Protein AF-A0A8H7ARX4-F1 (afdb_monomer)

Radius of gyration: 21.35 Å; Cα contacts (8 Å, |Δi|>4): 288; chains: 1; bounding box: 68×36×61 Å

Mean predicted aligned error: 9.55 Å

Sequence (283 aa):
MADQDCSIDGNSDFYGLGLRIGLYLTIIASWLSKLFLQEVFSSMQISTLALLLANLIALCSAARNPDADLYAVEGCVMFYLLIMQFMPAASLPKGKWMGGLDLPSALLFFLSIAFKPLWTWYWIKGVYFWKPSPCGKEYAFFFAPVNLVGGFRIFMIIIWVALSVDSARNLLIFFLLCGYKSAQNVEDNPKIMEGEREQLYRAPISFIVSVLAVELTIHFNHIEGVHSLRSTSQLIPFVAGLGQLLFVIFQLLFGDTGIEELSFPSLRGALSFAIHGALRYRH

Solvent-accessible surface area (backbone atoms only — not comparable to full-atom values): 15799 Å² total; per-residue (Å²): 130,84,82,75,85,65,63,38,85,37,63,32,77,76,61,6,39,23,34,50,51,7,51,53,32,38,51,51,26,41,50,51,22,56,75,76,35,60,88,54,28,65,63,49,38,48,57,52,50,52,54,48,50,51,53,50,49,53,49,54,54,49,73,71,36,66,84,44,90,44,36,30,63,56,54,52,39,49,46,45,60,52,58,58,68,41,55,83,41,75,62,70,62,72,73,63,55,74,94,71,54,56,69,50,54,51,50,45,44,55,48,57,55,65,44,31,56,56,56,30,44,32,56,75,46,40,58,72,51,28,43,77,62,94,65,81,66,53,37,37,55,70,101,46,85,37,51,51,85,47,74,58,25,57,53,50,36,54,53,32,49,51,54,36,52,52,47,50,50,52,50,49,50,43,59,62,42,61,77,69,56,88,78,66,87,74,69,93,54,75,76,41,62,58,55,56,57,55,50,65,65,47,48,61,57,51,50,51,52,43,51,48,36,36,55,46,24,40,59,70,40,41,51,37,71,26,82,52,80,78,52,70,71,15,49,54,40,24,54,52,9,49,49,46,32,51,52,48,53,47,44,72,75,71,45,90,64,89,66,82,82,75,71,62,64,64,58,65,46,52,52,52,49,53,51,52,53,60,63,62,72,76,117

Secondary structure (DSSP, 8-state):
-------EE--HHHH-HHHHHHHHHHHHHHHHHHHH-HHHHHHHHHHHHHHHHHHHHHHHHHHH-TTSS-BHHHHHHHHHHHHHHTTTTS---TT--GGGS-HHHHHHHHHHHHHHHHHHHIIIIIHHHSBPPTTS--EEESSSEEESSSHHHHHHHHHHHHHHHHHHHHHHHHHHHHTT-TT------HHHHHHHHHHHHHHHHHHHHHHHHHHHHHHHTTEESTT---SHHHHHHHHHHHHHHHHHHHHHHHS----SS---HHHHHHHHHHHHHHHGGG-

Structure (mmCIF, N/CA/C/O backbone):
data_AF-A0A8H7ARX4-F1
#
_entry.id   AF-A0A8H7ARX4-F1
#
loop_
_atom_site.group_PDB
_atom_site.id
_atom_site.type_symbol
_atom_site.label_atom_id
_atom_site.label_alt_id
_atom_site.label_comp_id
_atom_site.label_asym_id
_atom_site.label_entity_id
_atom_site.label_seq_id
_atom_site.pdbx_PDB_ins_code
_atom_site.Cartn_x
_atom_site.Cartn_y
_atom_site.Cartn_z
_atom_site.occupancy
_atom_site.B_iso_or_equiv
_atom_site.auth_seq_id
_atom_site.auth_comp_id
_atom_site.auth_asym_id
_atom_site.auth_atom_id
_atom_site.pdbx_PDB_model_num
ATOM 1 N N . MET A 1 1 ? -31.845 -9.741 17.221 1.00 38.81 1 MET A N 1
ATOM 2 C CA . MET A 1 1 ? -32.190 -8.327 16.979 1.00 38.81 1 MET A CA 1
ATOM 3 C C . MET A 1 1 ? -31.357 -7.903 15.794 1.00 38.81 1 MET A C 1
ATOM 5 O O . MET A 1 1 ? -30.151 -8.081 15.856 1.00 38.81 1 MET A O 1
ATOM 9 N N . ALA A 1 2 ? -32.007 -7.554 14.687 1.00 37.25 2 ALA A N 1
ATOM 10 C CA . ALA A 1 2 ? -31.329 -7.119 13.476 1.00 37.25 2 ALA A CA 1
ATOM 11 C C . ALA A 1 2 ? -30.578 -5.814 13.781 1.00 37.25 2 ALA A C 1
ATOM 13 O O . ALA A 1 2 ? -31.200 -4.885 14.294 1.00 37.25 2 ALA A O 1
ATOM 14 N N . ASP A 1 3 ? -29.266 -5.797 13.534 1.00 49.41 3 ASP A N 1
ATOM 15 C CA . ASP A 1 3 ? -28.458 -4.576 13.516 1.00 49.41 3 ASP A CA 1
ATOM 16 C C . ASP A 1 3 ? -29.076 -3.643 12.471 1.00 49.41 3 ASP A C 1
ATOM 18 O O . ASP A 1 3 ? -29.049 -3.932 11.276 1.00 49.41 3 ASP A O 1
ATOM 22 N N . GLN A 1 4 ? -29.704 -2.564 12.932 1.00 50.88 4 GLN A N 1
ATOM 23 C CA . GLN A 1 4 ? -30.008 -1.418 12.087 1.00 50.88 4 GLN A CA 1
ATOM 24 C C . GLN A 1 4 ? -28.676 -0.816 11.638 1.00 50.88 4 GLN A C 1
ATOM 26 O O . GLN A 1 4 ? -27.938 -0.318 12.483 1.00 50.88 4 GLN A O 1
ATOM 31 N N . ASP A 1 5 ? -28.392 -0.919 10.337 1.00 63.31 5 ASP A N 1
ATOM 32 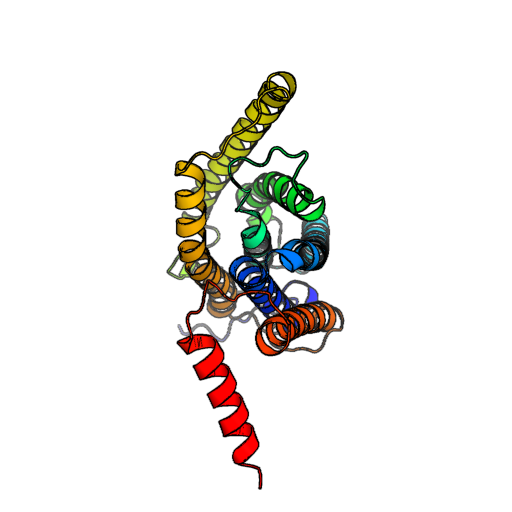C CA . ASP A 1 5 ? -27.488 -0.093 9.524 1.00 63.31 5 ASP A CA 1
ATOM 33 C C . ASP A 1 5 ? -26.468 0.742 10.312 1.00 63.31 5 ASP A C 1
ATOM 35 O O . ASP A 1 5 ? -26.550 1.969 10.379 1.00 63.31 5 ASP A O 1
ATOM 39 N N . CYS A 1 6 ? -25.486 0.076 10.921 1.00 82.00 6 CYS A N 1
ATOM 40 C CA . CYS A 1 6 ? -24.333 0.782 11.450 1.00 82.00 6 CYS A CA 1
ATOM 41 C C . CYS A 1 6 ? -23.314 0.971 10.326 1.00 82.00 6 CYS A C 1
ATOM 43 O O . CYS A 1 6 ? -22.575 0.049 9.982 1.00 82.00 6 CYS A O 1
ATOM 45 N N . SER A 1 7 ? -23.315 2.166 9.739 1.00 85.81 7 SER A N 1
ATOM 46 C CA . SER A 1 7 ? -22.367 2.595 8.715 1.00 85.81 7 SER A CA 1
ATOM 47 C C . SER A 1 7 ? -21.283 3.484 9.318 1.00 85.81 7 SER A C 1
ATOM 49 O O . SER A 1 7 ? -21.556 4.344 10.160 1.00 85.81 7 SER A O 1
ATOM 51 N N . ILE A 1 8 ? -20.052 3.316 8.850 1.00 90.94 8 ILE A N 1
ATOM 52 C CA . ILE A 1 8 ? -18.938 4.205 9.183 1.00 90.94 8 ILE A CA 1
ATOM 53 C C . ILE A 1 8 ? -18.842 5.260 8.081 1.00 90.94 8 ILE A C 1
ATOM 55 O O . ILE A 1 8 ? -18.648 4.905 6.922 1.00 90.94 8 ILE A O 1
ATOM 59 N N . ASP A 1 9 ? -18.950 6.545 8.422 1.00 91.62 9 ASP A N 1
ATOM 60 C CA . ASP A 1 9 ? -18.657 7.613 7.459 1.00 91.62 9 ASP A CA 1
ATOM 61 C C . ASP A 1 9 ? -17.139 7.727 7.290 1.00 91.62 9 ASP A C 1
ATOM 63 O O . ASP A 1 9 ? -16.433 8.162 8.201 1.00 91.62 9 ASP A O 1
ATOM 67 N N . GLY A 1 10 ? -16.638 7.215 6.167 1.00 90.62 10 GLY A N 1
ATOM 68 C CA . GLY A 1 10 ? -15.214 7.073 5.914 1.00 90.62 10 GLY A CA 1
ATOM 69 C C . GLY A 1 10 ? -14.599 8.306 5.269 1.00 90.62 10 GLY A C 1
ATOM 70 O O . GLY A 1 10 ? -15.164 8.916 4.353 1.00 90.62 10 GLY A O 1
ATOM 71 N N . ASN A 1 11 ? -13.374 8.632 5.662 1.00 91.25 11 ASN A N 1
ATOM 72 C CA . ASN A 1 11 ? -12.664 9.765 5.099 1.00 91.25 11 ASN A CA 1
ATOM 73 C C . ASN A 1 11 ? -12.076 9.426 3.718 1.00 91.25 11 ASN A C 1
ATOM 75 O O . ASN A 1 11 ? -10.998 8.839 3.563 1.00 91.25 11 ASN A O 1
ATOM 79 N N . SER A 1 12 ? -12.795 9.860 2.683 1.00 91.31 12 SER A N 1
ATOM 80 C CA . SER A 1 12 ? -12.450 9.604 1.282 1.00 91.31 12 SER A CA 1
ATOM 81 C C . SER A 1 12 ? -11.111 10.204 0.823 1.00 91.31 12 SER A C 1
ATOM 83 O O . SER A 1 12 ? -10.580 9.773 -0.203 1.00 91.31 12 SER A O 1
ATOM 85 N N . ASP A 1 13 ? -10.514 11.134 1.571 1.00 89.25 13 ASP A N 1
ATOM 86 C CA . ASP A 1 13 ? -9.222 11.723 1.205 1.00 89.25 13 ASP A CA 1
ATOM 87 C C . ASP A 1 13 ? -8.037 10.790 1.478 1.00 89.25 13 ASP A C 1
ATOM 89 O O . ASP A 1 13 ? -7.013 10.892 0.802 1.00 89.25 13 ASP A O 1
ATOM 93 N N . PHE A 1 14 ? -8.170 9.852 2.420 1.00 89.94 14 PHE A N 1
ATOM 94 C CA . PHE A 1 14 ? -7.085 8.935 2.782 1.00 89.94 14 PHE A CA 1
ATOM 95 C C . PHE A 1 14 ? -7.077 7.643 1.964 1.00 89.94 14 PHE A C 1
ATOM 97 O O . PHE A 1 14 ? -6.014 7.094 1.677 1.00 89.94 14 PHE A O 1
ATOM 104 N N . TYR A 1 15 ? -8.254 7.129 1.611 1.00 93.25 15 TYR A N 1
ATOM 105 C CA . TYR A 1 15 ? -8.390 5.836 0.931 1.00 93.25 15 TYR A CA 1
ATOM 106 C C . TYR A 1 15 ? -9.635 5.762 0.033 1.00 93.25 15 TYR A C 1
ATOM 108 O O . TYR A 1 15 ? -10.163 4.682 -0.251 1.00 93.25 15 TYR A O 1
ATOM 116 N N . GLY A 1 16 ? -10.115 6.909 -0.452 1.00 94.44 16 GLY A N 1
ATOM 117 C CA . GLY A 1 16 ? -11.240 6.972 -1.378 1.00 94.44 16 GLY A CA 1
ATOM 118 C C . GLY A 1 16 ? -11.002 6.214 -2.684 1.00 94.44 16 GLY A C 1
ATOM 119 O O . GLY A 1 16 ? -9.899 5.753 -3.000 1.00 94.44 16 GLY A O 1
ATOM 120 N N . LEU A 1 17 ? -12.073 6.061 -3.457 1.00 95.62 17 LEU A N 1
ATOM 121 C CA . LEU A 1 17 ? -12.108 5.239 -4.662 1.00 95.62 17 LEU A CA 1
ATOM 122 C C . LEU A 1 17 ? -11.005 5.600 -5.666 1.00 95.62 17 LEU A C 1
ATOM 124 O O . LEU A 1 17 ? -10.368 4.703 -6.216 1.00 95.62 17 LEU A O 1
ATOM 128 N N . GLY A 1 18 ? -10.753 6.892 -5.891 1.00 94.38 18 GLY A N 1
ATOM 129 C CA . GLY A 1 18 ? -9.755 7.325 -6.877 1.00 94.38 18 GLY A CA 1
ATOM 130 C C . GLY A 1 18 ? -8.329 6.981 -6.459 1.00 94.38 18 GLY A C 1
ATOM 131 O O . GLY A 1 18 ? -7.525 6.566 -7.292 1.00 94.38 18 GLY A O 1
ATOM 132 N N . LEU A 1 19 ? -8.044 7.051 -5.156 1.00 94.81 19 LEU A N 1
ATOM 133 C CA . LEU A 1 19 ? -6.759 6.651 -4.591 1.00 94.81 19 LEU A CA 1
ATOM 134 C C . LEU A 1 19 ? -6.560 5.138 -4.707 1.00 94.81 19 LEU A C 1
ATOM 136 O O . LEU A 1 19 ? -5.531 4.696 -5.212 1.00 94.81 19 LEU A O 1
ATOM 140 N N . ARG A 1 20 ? -7.570 4.343 -4.333 1.00 96.19 20 ARG A N 1
ATOM 141 C CA . ARG A 1 20 ? -7.534 2.876 -4.451 1.00 96.19 20 ARG A CA 1
ATOM 142 C C . ARG A 1 20 ? -7.323 2.423 -5.894 1.00 96.19 20 ARG A C 1
ATOM 144 O O . ARG A 1 20 ? -6.345 1.736 -6.177 1.00 96.19 20 ARG A O 1
ATOM 151 N N . ILE A 1 21 ? -8.183 2.862 -6.817 1.00 96.44 21 ILE A N 1
ATOM 152 C CA . ILE A 1 21 ? -8.077 2.499 -8.239 1.00 96.44 21 ILE A CA 1
ATOM 153 C C . ILE A 1 21 ? -6.755 2.999 -8.825 1.00 96.44 21 ILE A C 1
ATOM 155 O O . ILE A 1 21 ? -6.074 2.241 -9.509 1.00 96.44 21 ILE A O 1
ATOM 159 N N . GLY A 1 22 ? -6.354 4.238 -8.533 1.00 94.81 22 GLY A N 1
ATOM 160 C CA . GLY A 1 22 ? -5.083 4.796 -8.997 1.00 94.81 22 GLY A CA 1
ATOM 161 C C . GLY A 1 22 ? -3.879 3.943 -8.597 1.00 94.81 22 GLY A C 1
ATOM 162 O O . GLY A 1 22 ? -3.034 3.625 -9.436 1.00 94.81 22 GLY A O 1
ATOM 163 N N . LEU A 1 23 ? -3.834 3.492 -7.341 1.00 94.88 23 LEU A N 1
ATOM 164 C CA . LEU A 1 23 ? -2.790 2.588 -6.854 1.00 94.88 23 LEU A CA 1
ATOM 165 C C . LEU A 1 23 ? -2.854 1.209 -7.513 1.00 94.88 23 LEU A C 1
ATOM 167 O O . LEU A 1 23 ? -1.815 0.685 -7.916 1.00 94.88 23 LEU A O 1
ATOM 171 N N . TYR A 1 24 ? -4.048 0.637 -7.678 1.00 95.62 24 TYR A N 1
ATOM 172 C CA . TYR A 1 24 ? -4.214 -0.645 -8.366 1.00 95.62 24 TYR A CA 1
ATOM 173 C C . TYR A 1 24 ? -3.683 -0.576 -9.805 1.00 95.62 24 TYR A C 1
ATOM 175 O O . TYR A 1 24 ? -2.902 -1.435 -10.215 1.00 95.62 24 TYR A O 1
ATOM 183 N N . LEU A 1 25 ? -4.038 0.476 -10.550 1.00 95.50 25 LEU A N 1
ATOM 184 C CA . LEU A 1 25 ? -3.569 0.698 -11.922 1.00 95.50 25 LEU A CA 1
ATOM 185 C C . LEU A 1 25 ? -2.049 0.906 -11.979 1.00 95.50 25 LEU A C 1
ATOM 187 O O . LEU A 1 25 ? -1.390 0.307 -12.825 1.00 95.50 25 LEU A O 1
ATOM 191 N N . THR A 1 26 ? -1.490 1.682 -11.046 1.00 93.50 26 THR A N 1
ATOM 192 C CA . THR A 1 26 ? -0.040 1.926 -10.924 1.00 93.50 26 THR A CA 1
ATOM 193 C C . THR A 1 26 ? 0.741 0.625 -10.724 1.00 93.50 26 THR A C 1
ATOM 195 O O . THR A 1 26 ? 1.784 0.404 -11.348 1.00 93.50 26 THR A O 1
ATOM 198 N N . ILE A 1 27 ? 0.238 -0.268 -9.868 1.00 91.75 27 ILE A N 1
ATOM 199 C CA . ILE A 1 27 ? 0.887 -1.553 -9.580 1.00 91.75 27 ILE A CA 1
ATOM 200 C C . ILE A 1 27 ? 0.791 -2.486 -10.785 1.00 91.75 27 ILE A C 1
ATOM 202 O O . ILE A 1 27 ? 1.790 -3.109 -11.144 1.00 91.75 27 ILE A O 1
ATOM 206 N N . ILE A 1 28 ? -0.370 -2.549 -11.444 1.00 91.62 28 ILE A N 1
ATOM 207 C CA . ILE A 1 28 ? -0.539 -3.331 -12.676 1.00 91.62 28 ILE A CA 1
ATOM 208 C C . ILE A 1 28 ? 0.416 -2.820 -13.759 1.00 91.62 28 ILE A C 1
ATOM 210 O O . ILE A 1 28 ? 1.120 -3.623 -14.367 1.00 91.62 28 ILE A O 1
ATOM 214 N N . ALA A 1 29 ? 0.497 -1.501 -13.964 1.00 91.69 29 ALA A N 1
ATOM 215 C CA . ALA A 1 29 ? 1.420 -0.893 -14.919 1.00 91.69 29 ALA A CA 1
ATOM 216 C C . ALA A 1 29 ? 2.876 -1.249 -14.592 1.00 91.69 29 ALA A C 1
ATOM 218 O O . ALA A 1 29 ? 3.598 -1.730 -15.460 1.00 91.69 29 ALA A O 1
ATOM 219 N N . SER A 1 30 ? 3.283 -1.112 -13.327 1.00 88.69 30 SER A N 1
ATOM 220 C CA . SER A 1 30 ? 4.635 -1.463 -12.869 1.00 88.69 30 SER A CA 1
ATOM 221 C C . SER A 1 30 ? 4.953 -2.944 -13.080 1.00 88.69 30 SER A C 1
ATOM 223 O O . SER A 1 30 ? 6.064 -3.292 -13.483 1.00 88.69 30 SER A O 1
ATOM 225 N N . TRP A 1 31 ? 3.983 -3.827 -12.838 1.00 86.38 31 TRP A N 1
ATOM 226 C CA . TRP A 1 31 ? 4.137 -5.260 -13.062 1.00 86.38 31 TRP A CA 1
ATOM 227 C C . TRP A 1 31 ? 4.273 -5.582 -14.556 1.00 86.38 31 TRP A C 1
ATOM 229 O O . TRP A 1 31 ? 5.222 -6.262 -14.938 1.00 86.38 31 TRP A O 1
ATOM 239 N N . LEU A 1 32 ? 3.413 -5.024 -15.413 1.00 86.69 32 LEU A N 1
ATOM 240 C CA . LEU A 1 32 ? 3.506 -5.172 -16.870 1.00 86.69 32 LEU A CA 1
ATOM 241 C C . LEU A 1 32 ? 4.831 -4.627 -17.418 1.00 86.69 32 LEU A C 1
ATOM 243 O O . LEU A 1 32 ? 5.482 -5.301 -18.215 1.00 86.69 32 LEU A O 1
ATOM 247 N N . SER A 1 33 ? 5.275 -3.455 -16.956 1.00 86.81 33 SER A N 1
ATOM 248 C CA . SER A 1 33 ? 6.581 -2.905 -17.327 1.00 86.81 33 SER A CA 1
ATOM 249 C C . SER A 1 33 ? 7.713 -3.836 -16.928 1.00 86.81 33 SER A C 1
ATOM 251 O O . SER A 1 33 ? 8.592 -4.100 -17.735 1.00 86.81 33 SER A O 1
ATOM 253 N N . LYS A 1 34 ? 7.684 -4.402 -15.720 1.00 81.50 34 LYS A N 1
ATOM 254 C CA . LYS A 1 34 ? 8.720 -5.347 -15.290 1.00 81.50 34 LYS A CA 1
ATOM 255 C C . LYS A 1 34 ? 8.786 -6.591 -16.184 1.00 81.50 34 LYS A C 1
ATOM 257 O O . LYS A 1 34 ? 9.871 -7.119 -16.411 1.00 81.50 34 LYS A O 1
ATOM 262 N N . LEU A 1 35 ? 7.639 -7.068 -16.663 1.00 81.38 35 LEU A N 1
ATOM 263 C CA . LEU A 1 35 ? 7.558 -8.286 -17.470 1.00 81.38 35 LEU A CA 1
ATOM 264 C C . LEU A 1 35 ? 7.938 -8.090 -18.928 1.00 81.38 35 LEU A C 1
ATOM 266 O O . LEU A 1 35 ? 8.556 -8.974 -19.511 1.00 81.38 35 LEU A O 1
ATOM 270 N N . PHE A 1 36 ? 7.557 -6.958 -19.507 1.00 82.94 36 PHE A N 1
ATOM 271 C CA . PHE A 1 36 ? 7.617 -6.772 -20.952 1.00 82.94 36 PHE A CA 1
ATOM 272 C C . PHE A 1 36 ? 8.481 -5.581 -21.384 1.00 82.94 36 PHE A C 1
ATOM 274 O O . PHE A 1 36 ? 8.929 -5.550 -22.522 1.00 82.94 36 PHE A O 1
ATOM 281 N N . LEU A 1 37 ? 8.718 -4.604 -20.502 1.00 83.56 37 LEU A N 1
ATOM 282 C CA . LEU A 1 37 ? 9.381 -3.328 -20.804 1.00 83.56 37 LEU A CA 1
ATOM 283 C C . LEU A 1 37 ? 10.367 -2.946 -19.688 1.00 83.56 37 LEU A C 1
ATOM 285 O O . LEU A 1 37 ? 10.221 -1.903 -19.040 1.00 83.56 37 LEU A O 1
ATOM 289 N N . GLN A 1 38 ? 11.358 -3.806 -19.432 1.00 78.88 38 GLN A N 1
ATOM 290 C CA . GLN A 1 38 ? 12.313 -3.614 -18.330 1.00 78.88 38 GLN A CA 1
ATOM 291 C C . GLN A 1 38 ? 13.027 -2.254 -18.389 1.00 78.88 38 GLN A C 1
ATOM 293 O O . GLN A 1 38 ? 13.305 -1.666 -17.347 1.00 78.88 38 GLN A O 1
ATOM 298 N N . GLU A 1 39 ? 13.248 -1.717 -19.590 1.00 76.88 39 GLU A N 1
ATOM 299 C CA . GLU A 1 39 ? 13.865 -0.404 -19.808 1.00 76.88 39 GLU A CA 1
ATOM 300 C C . GLU A 1 39 ? 13.053 0.750 -19.203 1.00 76.88 39 GLU A C 1
ATOM 302 O O . GLU A 1 39 ? 13.613 1.712 -18.682 1.00 76.88 39 GLU A O 1
ATOM 307 N N . VAL A 1 40 ? 11.722 0.642 -19.212 1.00 82.69 40 VAL A N 1
ATOM 308 C CA . VAL A 1 40 ? 10.820 1.693 -18.718 1.00 82.69 40 VAL A CA 1
ATOM 309 C C . VAL A 1 40 ? 10.453 1.487 -17.242 1.00 82.69 40 VAL A C 1
ATOM 311 O O . VAL A 1 40 ? 9.914 2.382 -16.588 1.00 82.69 40 VAL A O 1
ATOM 314 N N . PHE A 1 41 ? 10.765 0.321 -16.675 1.00 83.06 41 PHE A N 1
ATOM 315 C CA . PHE A 1 41 ? 10.397 -0.036 -15.306 1.00 83.06 41 PHE A CA 1
ATOM 316 C C . PHE A 1 41 ? 10.924 0.963 -14.264 1.00 83.06 41 PHE A C 1
ATOM 318 O O . PHE A 1 41 ? 10.169 1.380 -13.387 1.00 83.06 41 PHE A O 1
ATOM 325 N N . SER A 1 42 ? 12.179 1.407 -14.395 1.00 80.06 42 SER A N 1
ATOM 326 C CA . SER A 1 42 ? 12.775 2.409 -13.495 1.00 80.06 42 SER A CA 1
ATOM 327 C C . SER A 1 42 ? 11.991 3.729 -13.502 1.00 80.06 42 SER A C 1
ATOM 329 O O . SER A 1 42 ? 11.702 4.301 -12.451 1.00 80.06 42 SER A O 1
ATOM 331 N N . SER A 1 43 ? 11.543 4.176 -14.680 1.00 82.88 43 SER A N 1
ATOM 332 C CA . SER A 1 43 ? 10.720 5.384 -14.807 1.00 82.88 43 SER A CA 1
ATOM 333 C C . SER A 1 43 ? 9.360 5.223 -14.115 1.00 82.88 43 SER A C 1
ATOM 335 O O . SER A 1 43 ? 8.918 6.124 -13.401 1.00 82.88 43 SER A O 1
ATOM 337 N N . MET A 1 44 ? 8.731 4.045 -14.223 1.00 84.56 44 MET A N 1
ATOM 338 C CA . MET A 1 44 ? 7.454 3.749 -13.551 1.00 84.56 44 MET A CA 1
ATOM 339 C C . MET A 1 44 ? 7.563 3.740 -12.024 1.00 84.56 44 MET A C 1
ATOM 341 O O . MET A 1 44 ? 6.613 4.100 -11.316 1.00 84.56 44 MET A O 1
ATOM 345 N N . GLN A 1 45 ? 8.730 3.373 -11.497 1.00 85.69 45 GLN A N 1
ATOM 346 C CA . GLN A 1 45 ? 8.958 3.397 -10.060 1.00 85.69 45 GLN A CA 1
ATOM 347 C C . GLN A 1 45 ? 9.000 4.807 -9.473 1.00 85.69 45 GLN A C 1
ATOM 349 O O . GLN A 1 45 ? 8.633 4.965 -8.313 1.00 85.69 45 GLN A O 1
ATOM 354 N N . ILE A 1 46 ? 9.382 5.833 -10.240 1.00 87.75 46 ILE A N 1
ATOM 355 C CA . ILE A 1 46 ? 9.405 7.224 -9.753 1.00 87.75 46 ILE A CA 1
ATOM 356 C C . ILE A 1 46 ? 8.004 7.649 -9.305 1.00 87.75 46 ILE A C 1
ATOM 358 O O . ILE A 1 46 ? 7.814 8.161 -8.203 1.00 87.75 46 ILE A O 1
ATOM 362 N N . SER A 1 47 ? 7.005 7.394 -10.140 1.00 87.31 47 SER A N 1
ATOM 363 C CA . SER A 1 47 ? 5.609 7.699 -9.832 1.00 87.31 47 SER A CA 1
ATOM 364 C C . SER A 1 47 ? 5.057 6.818 -8.708 1.00 87.31 47 SER A C 1
ATOM 366 O O . SER A 1 47 ? 4.340 7.319 -7.846 1.00 87.31 47 SER A O 1
ATOM 368 N N . THR A 1 48 ? 5.436 5.534 -8.660 1.00 89.00 48 THR A N 1
ATOM 369 C CA . THR A 1 48 ? 5.072 4.644 -7.541 1.00 89.00 48 THR A CA 1
ATOM 370 C C . THR A 1 48 ? 5.637 5.168 -6.220 1.00 89.00 48 THR A C 1
ATOM 372 O O . THR A 1 48 ? 4.926 5.233 -5.222 1.00 89.00 48 THR A O 1
ATOM 375 N N . LEU A 1 49 ? 6.898 5.605 -6.217 1.00 91.75 49 LEU A N 1
ATOM 376 C CA . LEU A 1 49 ? 7.558 6.214 -5.067 1.00 91.75 49 LEU A CA 1
ATOM 377 C C . LEU A 1 49 ? 6.877 7.524 -4.656 1.00 91.75 49 LEU A C 1
ATOM 379 O O . LEU A 1 49 ? 6.683 7.754 -3.466 1.00 91.75 49 LEU A O 1
ATOM 383 N N . ALA A 1 50 ? 6.481 8.366 -5.613 1.00 92.38 50 ALA A N 1
ATOM 384 C CA . ALA A 1 50 ? 5.770 9.608 -5.324 1.00 92.38 50 ALA A CA 1
ATOM 385 C C . ALA A 1 50 ? 4.418 9.349 -4.634 1.00 92.38 50 ALA A C 1
ATOM 387 O O . ALA A 1 50 ? 4.128 9.964 -3.606 1.00 92.38 50 ALA A O 1
ATOM 388 N N . LEU A 1 51 ? 3.625 8.402 -5.148 1.00 91.81 51 LEU A N 1
ATOM 389 C CA . LEU A 1 51 ? 2.352 8.000 -4.537 1.00 91.81 51 LEU A CA 1
ATOM 390 C C . LEU A 1 51 ? 2.555 7.340 -3.168 1.00 91.81 51 LEU A C 1
ATOM 392 O O . LEU A 1 51 ? 1.819 7.638 -2.225 1.00 91.81 51 LEU A O 1
ATOM 396 N N . LEU A 1 52 ? 3.590 6.510 -3.026 1.00 93.94 52 LEU A N 1
ATOM 397 C CA . LEU A 1 52 ? 3.947 5.894 -1.752 1.00 93.94 52 LEU A CA 1
ATOM 398 C C . LEU A 1 52 ? 4.276 6.955 -0.705 1.00 93.94 52 LEU A C 1
ATOM 400 O O . LEU A 1 52 ? 3.760 6.894 0.4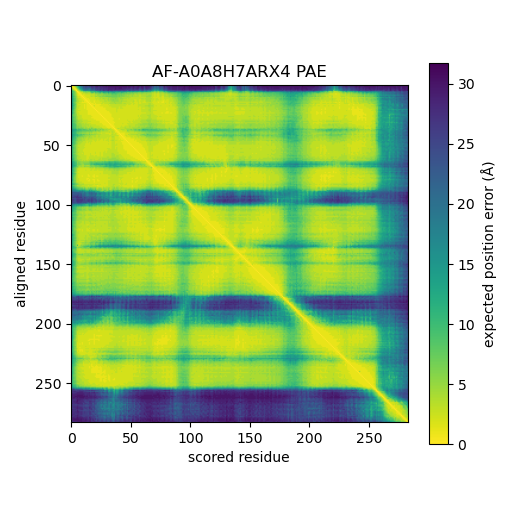08 1.00 93.94 52 LEU A O 1
ATOM 404 N N . LEU A 1 53 ? 5.129 7.922 -1.048 1.00 94.38 53 LEU A N 1
ATOM 405 C CA . LEU A 1 53 ? 5.519 8.997 -0.140 1.00 94.38 53 LEU A CA 1
ATOM 406 C C . LEU A 1 53 ? 4.314 9.850 0.253 1.00 94.38 53 LEU A C 1
ATOM 408 O O . LEU A 1 53 ? 4.161 10.147 1.434 1.00 94.38 53 LEU A O 1
ATOM 412 N N . ALA A 1 54 ? 3.435 10.186 -0.693 1.00 93.44 54 ALA A N 1
ATOM 413 C CA . ALA A 1 54 ? 2.207 10.921 -0.398 1.00 93.44 54 ALA A CA 1
ATOM 414 C C . ALA A 1 54 ? 1.328 10.172 0.620 1.00 93.44 54 ALA A C 1
ATOM 416 O O . ALA A 1 54 ? 0.951 10.737 1.647 1.00 93.44 54 ALA A O 1
ATOM 417 N N . ASN A 1 55 ? 1.087 8.879 0.393 1.00 92.75 55 ASN A N 1
ATOM 418 C CA . ASN A 1 55 ? 0.293 8.037 1.291 1.00 92.75 55 ASN A CA 1
ATOM 419 C C . ASN A 1 55 ? 0.965 7.841 2.659 1.00 92.75 55 ASN A C 1
ATOM 421 O O . ASN A 1 55 ? 0.298 7.842 3.694 1.00 92.75 55 ASN A O 1
ATOM 425 N N . LEU A 1 56 ? 2.293 7.712 2.686 1.00 94.19 56 LEU A N 1
ATOM 426 C CA . LEU A 1 56 ? 3.060 7.573 3.920 1.00 94.19 56 LEU A CA 1
ATOM 427 C C . LEU A 1 56 ? 3.046 8.869 4.737 1.00 94.19 56 LEU A C 1
ATOM 429 O O . LEU A 1 56 ? 2.930 8.812 5.959 1.00 94.19 56 LEU A O 1
ATOM 433 N N . ILE A 1 57 ? 3.126 10.031 4.084 1.00 93.12 57 ILE A N 1
ATOM 434 C CA . ILE A 1 57 ? 3.010 11.343 4.733 1.00 93.12 57 ILE A CA 1
ATOM 435 C C . ILE A 1 57 ? 1.603 11.522 5.302 1.00 93.12 57 ILE A C 1
ATOM 437 O O . ILE A 1 57 ? 1.479 11.924 6.458 1.00 93.12 57 ILE A O 1
ATOM 441 N N . ALA A 1 58 ? 0.562 11.180 4.538 1.00 91.88 58 ALA A N 1
ATOM 442 C CA . ALA A 1 58 ? -0.822 11.239 5.000 1.00 91.88 58 ALA A CA 1
ATOM 443 C C . ALA A 1 58 ? -1.030 10.369 6.251 1.00 91.88 58 ALA A C 1
ATOM 445 O O . ALA A 1 58 ? -1.544 10.848 7.262 1.00 91.88 58 ALA A O 1
ATOM 446 N N . LEU A 1 59 ? -0.523 9.132 6.235 1.00 92.31 59 LEU A N 1
ATOM 447 C CA . LEU A 1 59 ? -0.558 8.241 7.394 1.00 92.31 59 LEU A CA 1
ATOM 448 C C . LEU A 1 59 ? 0.238 8.795 8.583 1.00 92.31 59 LEU A C 1
ATOM 450 O O . LEU A 1 59 ? -0.251 8.787 9.708 1.00 92.31 59 LEU A O 1
ATOM 454 N N . CYS A 1 60 ? 1.461 9.286 8.363 1.00 92.56 60 CYS A N 1
ATOM 455 C CA . CYS A 1 60 ? 2.277 9.870 9.430 1.00 92.56 60 CYS A CA 1
ATOM 456 C C . CYS A 1 60 ? 1.623 11.118 10.035 1.00 92.56 60 CYS A C 1
ATOM 458 O O . CYS A 1 60 ? 1.768 11.365 11.230 1.00 92.56 60 CYS A O 1
ATOM 460 N N . SER A 1 61 ? 0.919 11.908 9.224 1.00 91.81 61 SER A N 1
ATOM 461 C CA . SER A 1 61 ? 0.155 13.070 9.676 1.00 91.81 61 SER A CA 1
ATOM 462 C C . SER A 1 61 ? -1.022 12.641 10.555 1.00 91.81 61 SER A C 1
ATOM 464 O O . SER A 1 61 ? -1.148 13.131 11.677 1.00 91.81 61 SER A O 1
ATOM 466 N N . ALA A 1 62 ? -1.802 11.651 10.114 1.00 90.81 62 ALA A N 1
ATOM 467 C CA . ALA A 1 62 ? -2.889 11.063 10.897 1.00 90.81 62 ALA A CA 1
ATOM 468 C C . ALA A 1 62 ? -2.397 10.408 12.202 1.00 90.81 62 ALA A C 1
ATOM 470 O O . ALA A 1 62 ? -3.027 10.540 13.246 1.00 90.81 62 ALA A O 1
ATOM 471 N N . ALA A 1 63 ? -1.238 9.745 12.176 1.00 90.38 63 ALA A N 1
ATOM 472 C CA . ALA A 1 63 ? -0.653 9.080 13.342 1.00 90.38 63 ALA A CA 1
ATOM 473 C C . ALA A 1 63 ? -0.101 10.054 14.400 1.00 90.38 63 ALA A C 1
ATOM 475 O O . ALA A 1 63 ? 0.176 9.644 15.526 1.00 90.38 63 ALA A O 1
ATOM 476 N N . ARG A 1 64 ? 0.088 11.335 14.056 1.00 91.88 64 ARG A N 1
ATOM 477 C CA . ARG A 1 64 ? 0.515 12.381 15.003 1.00 91.88 64 ARG A CA 1
ATOM 478 C C . ARG A 1 64 ? -0.653 13.061 15.710 1.00 91.88 64 ARG A C 1
ATOM 480 O O . ARG A 1 64 ? -0.443 13.618 16.783 1.00 91.88 64 ARG A O 1
ATOM 487 N N . ASN A 1 65 ? -1.849 13.008 15.130 1.00 89.75 65 ASN A N 1
ATOM 488 C CA . ASN A 1 65 ? -3.022 13.721 15.616 1.00 89.75 65 ASN A CA 1
ATOM 489 C C . ASN A 1 65 ? -4.038 12.715 16.184 1.00 89.75 65 ASN A C 1
ATOM 491 O O . ASN A 1 65 ? -4.721 12.058 15.402 1.00 89.75 65 ASN A O 1
ATOM 495 N N . PRO A 1 66 ? -4.160 12.575 17.518 1.00 79.44 66 PRO A N 1
ATOM 496 C CA . PRO A 1 66 ? -5.138 11.663 18.121 1.00 79.44 66 PRO A CA 1
ATOM 497 C C . PRO A 1 66 ? -6.582 12.081 17.818 1.00 79.44 66 PRO A C 1
ATOM 499 O O . PRO A 1 66 ? -7.456 11.233 17.693 1.00 79.44 66 PRO A O 1
ATOM 502 N N . ASP A 1 67 ? -6.807 13.382 17.623 1.00 81.56 67 ASP A N 1
ATOM 503 C CA . ASP A 1 67 ? -8.107 13.950 17.259 1.00 81.56 67 ASP A CA 1
ATOM 504 C C . ASP A 1 67 ? -8.393 13.885 15.751 1.00 81.56 67 ASP A C 1
ATOM 506 O O . ASP A 1 67 ? -9.380 14.460 15.285 1.00 81.56 67 ASP A O 1
ATOM 510 N N . ALA A 1 68 ? -7.534 13.218 14.967 1.00 82.44 68 ALA A N 1
ATOM 511 C CA . ALA A 1 68 ? -7.836 12.949 13.569 1.00 82.44 68 ALA A CA 1
ATOM 512 C C . ALA A 1 68 ? -9.174 12.203 13.483 1.00 82.44 68 ALA A C 1
ATOM 514 O O . ALA A 1 68 ? -9.424 11.259 14.236 1.00 82.44 68 ALA A O 1
ATOM 515 N N . ASP A 1 69 ? -10.041 12.644 12.574 1.00 85.50 69 ASP A N 1
ATOM 516 C CA . ASP A 1 69 ? -11.327 12.000 12.333 1.00 85.50 69 ASP A CA 1
ATOM 517 C C . ASP A 1 69 ? -11.111 10.726 11.511 1.00 85.50 69 ASP A C 1
ATOM 519 O O . ASP A 1 69 ? -11.308 10.698 10.299 1.00 85.50 69 ASP A O 1
ATOM 523 N N . LEU A 1 70 ? -10.553 9.724 12.190 1.00 91.62 70 LEU A N 1
ATOM 524 C CA . LEU A 1 70 ? -10.236 8.406 11.672 1.00 91.62 70 LEU A CA 1
ATOM 525 C C . LEU A 1 70 ? -10.643 7.340 12.685 1.00 91.62 70 LEU A C 1
ATOM 527 O O . LEU A 1 70 ? -10.411 7.468 13.893 1.00 91.62 70 LEU A O 1
ATOM 531 N N . TYR A 1 71 ? -11.181 6.254 12.159 1.00 93.12 71 TYR A N 1
ATOM 532 C CA . TYR A 1 71 ? -11.440 5.011 12.852 1.00 93.12 71 TYR A CA 1
ATOM 533 C C . TYR A 1 71 ? -10.240 4.072 12.735 1.00 93.12 71 TYR A C 1
ATOM 535 O O . TYR A 1 71 ? -9.494 4.069 11.749 1.00 93.12 71 TYR A O 1
ATOM 543 N N . ALA A 1 72 ? -10.067 3.203 13.729 1.00 93.25 72 ALA A N 1
ATOM 544 C CA . ALA A 1 72 ? -8.970 2.236 13.741 1.00 93.25 72 ALA A CA 1
ATOM 545 C C . ALA A 1 72 ? -8.945 1.346 12.482 1.00 93.25 72 ALA A C 1
ATOM 547 O O . ALA A 1 72 ? -7.866 1.036 11.961 1.00 93.25 72 ALA A O 1
ATOM 548 N N . VAL A 1 73 ? -10.120 0.975 11.961 1.00 94.38 73 VAL A N 1
ATOM 549 C CA . VAL A 1 73 ? -10.268 0.169 10.740 1.00 94.38 73 VAL A CA 1
ATOM 550 C C . VAL A 1 73 ? -9.853 0.909 9.465 1.00 94.38 73 VAL A C 1
ATOM 552 O O . VAL A 1 73 ? -9.227 0.307 8.593 1.00 94.38 73 VAL A O 1
ATOM 555 N N . GLU A 1 74 ? -10.107 2.216 9.369 1.00 94.25 74 GLU A N 1
ATOM 556 C CA . GLU A 1 74 ? -9.630 3.046 8.253 1.00 94.25 74 GLU A CA 1
ATOM 557 C C . GLU A 1 74 ? -8.104 3.087 8.235 1.00 94.25 74 GLU A C 1
ATOM 559 O O . GLU A 1 74 ? -7.474 2.914 7.189 1.00 94.25 74 GLU A O 1
ATOM 564 N N . GLY A 1 75 ? -7.510 3.194 9.427 1.00 94.25 75 GLY A N 1
ATOM 565 C CA . GLY A 1 75 ? -6.083 3.016 9.635 1.00 94.25 75 GLY A CA 1
ATOM 566 C C . GLY A 1 75 ? -5.576 1.723 9.002 1.00 94.25 75 GLY A C 1
ATOM 567 O O . GLY A 1 75 ? -4.629 1.776 8.225 1.00 94.25 75 GLY A O 1
ATOM 568 N N . CYS A 1 76 ? -6.238 0.586 9.258 1.00 94.94 76 CYS A N 1
ATOM 569 C CA . CYS A 1 76 ? -5.902 -0.720 8.671 1.00 94.94 76 CYS A CA 1
ATOM 570 C C . CYS A 1 76 ? -5.905 -0.691 7.134 1.00 94.94 76 CYS A C 1
ATOM 572 O O . CYS A 1 76 ? -4.990 -1.215 6.494 1.00 94.94 76 CYS A O 1
ATOM 574 N N . VAL A 1 77 ? -6.909 -0.039 6.538 1.00 95.69 77 VAL A N 1
ATOM 575 C CA . VAL A 1 77 ? -7.062 0.092 5.082 1.00 95.69 77 VAL A CA 1
ATOM 576 C C . VAL A 1 77 ? -5.920 0.900 4.465 1.00 95.69 77 VAL A C 1
ATOM 578 O O . VAL A 1 77 ? -5.289 0.436 3.511 1.00 95.69 77 VAL A O 1
ATOM 581 N N . MET A 1 78 ? -5.604 2.075 5.021 1.00 95.06 78 MET A N 1
ATOM 582 C CA . MET A 1 78 ? -4.467 2.908 4.583 1.00 95.06 78 MET A CA 1
ATOM 583 C C . MET A 1 78 ? -3.158 2.127 4.607 1.00 95.06 78 MET A C 1
ATOM 585 O O . MET A 1 78 ? -2.294 2.220 3.735 1.00 95.06 78 MET A O 1
ATOM 589 N N . PHE A 1 79 ? -3.032 1.313 5.634 1.00 95.44 79 PHE A N 1
ATOM 590 C CA . PHE A 1 79 ? -1.921 0.434 5.843 1.00 95.44 79 PHE A CA 1
ATOM 591 C C . PHE A 1 79 ? -1.874 -0.649 4.730 1.00 95.44 79 PHE A C 1
ATOM 593 O O . PHE A 1 79 ? -0.846 -0.778 4.051 1.00 95.44 79 PHE A O 1
ATOM 600 N N . TYR A 1 80 ? -2.953 -1.382 4.445 1.00 95.12 80 TYR A N 1
ATOM 601 C CA . TYR A 1 80 ? -2.964 -2.347 3.330 1.00 95.12 80 TYR A CA 1
ATOM 602 C C . TYR A 1 80 ? -2.617 -1.700 1.981 1.00 95.12 80 TYR A C 1
ATOM 604 O O . TYR A 1 80 ? -1.876 -2.291 1.188 1.00 95.12 80 TYR A O 1
ATOM 612 N N . LEU A 1 81 ? -3.064 -0.459 1.760 1.00 94.69 81 LEU A N 1
ATOM 613 C CA . LEU A 1 81 ? -2.711 0.341 0.585 1.00 94.69 81 LEU A CA 1
ATOM 614 C C . LEU A 1 81 ? -1.200 0.604 0.471 1.00 94.69 81 LEU A C 1
ATOM 616 O O . LEU A 1 81 ? -0.645 0.592 -0.630 1.00 94.69 81 LEU A O 1
ATOM 620 N N . LEU A 1 82 ? -0.506 0.816 1.590 1.00 94.25 82 LEU A N 1
ATOM 621 C CA . LEU A 1 82 ? 0.949 0.997 1.610 1.00 94.25 82 LEU A CA 1
ATOM 622 C C . LEU A 1 82 ? 1.700 -0.306 1.325 1.00 94.25 82 LEU A C 1
ATOM 624 O O . LEU A 1 82 ? 2.658 -0.288 0.556 1.00 94.25 82 LEU A O 1
ATOM 628 N N . ILE A 1 83 ? 1.255 -1.442 1.879 1.00 91.38 83 ILE A N 1
ATOM 629 C CA . ILE A 1 83 ? 1.910 -2.747 1.662 1.00 91.38 83 ILE A CA 1
ATOM 630 C C . ILE A 1 83 ? 2.031 -3.065 0.172 1.00 91.38 83 ILE A C 1
ATOM 632 O O . ILE A 1 83 ? 3.102 -3.464 -0.291 1.00 91.38 83 ILE A O 1
ATOM 636 N N . MET A 1 84 ? 0.954 -2.879 -0.590 1.00 89.56 84 MET A N 1
ATOM 637 C CA . MET A 1 84 ? 0.952 -3.262 -2.002 1.00 89.56 84 MET A CA 1
ATOM 638 C C . MET A 1 84 ? 1.883 -2.407 -2.872 1.00 89.56 84 MET A C 1
ATOM 640 O O . MET A 1 84 ? 2.442 -2.906 -3.846 1.00 89.56 84 MET A O 1
ATOM 644 N N . GLN A 1 85 ? 2.139 -1.153 -2.492 1.00 90.81 85 GLN A N 1
ATOM 645 C CA . GLN A 1 85 ? 3.051 -0.263 -3.222 1.00 90.81 85 GLN A CA 1
ATOM 646 C C . GLN A 1 85 ? 4.522 -0.683 -3.095 1.00 90.81 85 GLN A C 1
ATOM 648 O O . GLN A 1 85 ? 5.341 -0.317 -3.935 1.00 90.81 85 GLN A O 1
ATOM 653 N N . PHE A 1 86 ? 4.867 -1.496 -2.093 1.00 88.06 86 PHE A N 1
ATOM 654 C CA . PHE A 1 86 ? 6.204 -2.080 -1.968 1.00 88.06 86 PHE A CA 1
ATOM 655 C C . PHE A 1 86 ? 6.397 -3.345 -2.818 1.00 88.06 86 PHE A C 1
ATOM 657 O O . PHE A 1 86 ? 7.533 -3.788 -2.991 1.00 88.06 86 PHE A O 1
ATOM 664 N N . MET A 1 87 ? 5.331 -3.933 -3.379 1.00 82.12 87 MET A N 1
ATOM 665 C CA . MET A 1 87 ? 5.425 -5.177 -4.159 1.00 82.12 87 MET A CA 1
ATOM 666 C C . MET A 1 87 ? 6.311 -5.066 -5.407 1.00 82.12 87 MET A C 1
ATOM 668 O O . MET A 1 87 ? 7.128 -5.969 -5.605 1.00 82.12 87 MET A O 1
ATOM 672 N N . PRO A 1 88 ? 6.242 -3.989 -6.222 1.00 74.25 88 PRO A N 1
ATOM 673 C CA . PRO A 1 88 ? 7.133 -3.839 -7.374 1.00 74.25 88 PRO A CA 1
ATOM 674 C C . PRO A 1 88 ? 8.619 -3.819 -6.979 1.00 74.25 88 PRO A C 1
ATOM 676 O O . PRO A 1 88 ? 9.461 -4.299 -7.736 1.00 74.25 88 PRO A O 1
ATOM 679 N N . ALA A 1 89 ? 8.929 -3.331 -5.772 1.00 66.44 89 ALA A N 1
ATOM 680 C CA . ALA A 1 89 ? 10.283 -3.207 -5.232 1.00 66.44 89 ALA A CA 1
ATOM 681 C C . ALA A 1 89 ? 10.763 -4.421 -4.418 1.00 66.44 89 ALA A C 1
ATOM 683 O O . ALA A 1 89 ? 11.954 -4.533 -4.136 1.00 66.44 89 ALA A O 1
ATOM 684 N N . ALA A 1 90 ? 9.887 -5.375 -4.077 1.00 59.38 90 ALA A N 1
ATOM 685 C CA . ALA A 1 90 ? 10.243 -6.589 -3.324 1.00 59.38 90 ALA A CA 1
ATOM 686 C C . ALA A 1 90 ? 11.186 -7.547 -4.091 1.00 59.38 90 ALA A C 1
ATOM 688 O O . ALA A 1 90 ? 11.502 -8.643 -3.634 1.00 59.38 90 ALA A O 1
ATOM 689 N N . SER A 1 91 ? 11.628 -7.135 -5.276 1.00 54.72 91 SER A N 1
ATOM 690 C CA . SER A 1 91 ? 12.444 -7.882 -6.215 1.00 54.72 91 SER A CA 1
ATOM 691 C C . SER A 1 91 ? 13.762 -7.150 -6.459 1.00 54.72 91 SER A C 1
ATOM 693 O O . SER A 1 91 ? 13.981 -6.618 -7.545 1.00 54.72 91 SER A O 1
ATOM 695 N N . LEU A 1 92 ? 14.647 -7.093 -5.461 1.00 51.75 92 LEU A N 1
ATOM 696 C CA . LEU A 1 92 ? 16.038 -6.757 -5.762 1.00 51.75 92 LEU A CA 1
ATOM 697 C C . LEU A 1 92 ? 16.567 -7.822 -6.738 1.00 51.75 92 LEU A C 1
ATOM 699 O O . LEU A 1 92 ? 16.428 -9.013 -6.430 1.00 51.75 92 LEU A O 1
ATOM 703 N N . PRO A 1 93 ? 17.155 -7.441 -7.888 1.00 49.16 93 PRO A N 1
ATOM 704 C CA . PRO A 1 93 ? 17.829 -8.394 -8.755 1.00 49.16 93 PRO A CA 1
ATOM 705 C C . PRO A 1 93 ? 18.908 -9.083 -7.922 1.00 49.16 93 PRO A C 1
ATOM 707 O O . PRO A 1 93 ? 19.847 -8.434 -7.448 1.00 49.16 93 PRO A O 1
ATOM 710 N N . LYS A 1 94 ? 18.749 -10.386 -7.667 1.00 47.16 94 LYS A N 1
ATOM 711 C CA . LYS A 1 94 ? 19.754 -11.158 -6.931 1.00 47.16 94 LYS A CA 1
ATOM 712 C C . LYS A 1 94 ? 21.049 -11.059 -7.739 1.00 47.16 94 LYS A C 1
ATOM 714 O O . LYS A 1 94 ? 21.097 -11.550 -8.849 1.00 47.16 94 LYS A O 1
ATOM 719 N N . GLY A 1 95 ? 22.076 -10.391 -7.219 1.00 45.31 95 GLY A N 1
ATOM 720 C CA . GLY A 1 95 ? 23.364 -10.241 -7.911 1.00 45.31 95 GLY A CA 1
ATOM 721 C C . GLY A 1 95 ? 23.713 -8.826 -8.379 1.00 45.31 95 GLY A C 1
ATOM 722 O O . GLY A 1 95 ? 24.894 -8.566 -8.595 1.00 45.31 95 GLY A O 1
ATOM 723 N N . LYS A 1 96 ? 22.769 -7.872 -8.425 1.00 47.41 96 LYS A N 1
ATOM 724 C CA . LYS A 1 96 ? 23.130 -6.448 -8.558 1.00 47.41 96 LYS A CA 1
ATOM 725 C C . LYS A 1 96 ? 23.419 -5.864 -7.174 1.00 47.41 96 LYS A C 1
ATOM 727 O O . LYS A 1 96 ? 22.525 -5.730 -6.342 1.00 47.41 96 LYS A O 1
ATOM 732 N N . TRP A 1 97 ? 24.684 -5.534 -6.915 1.00 52.44 97 TRP A N 1
ATOM 733 C CA . TRP A 1 97 ? 25.069 -4.678 -5.785 1.00 52.44 97 TRP A CA 1
ATOM 734 C C . TRP A 1 97 ? 24.384 -3.307 -5.895 1.00 52.44 97 TRP A C 1
ATOM 736 O O . TRP A 1 97 ? 24.072 -2.875 -7.003 1.00 52.44 97 TRP A O 1
ATOM 746 N N . MET A 1 98 ? 24.188 -2.590 -4.776 1.00 47.16 98 MET A N 1
ATOM 747 C CA . MET A 1 98 ? 23.496 -1.282 -4.769 1.00 47.16 98 MET A CA 1
ATOM 748 C C . MET A 1 98 ? 24.053 -0.261 -5.772 1.00 47.16 98 MET A C 1
ATOM 750 O O . MET A 1 98 ? 23.302 0.596 -6.218 1.00 47.16 98 MET A O 1
ATOM 754 N N . GLY A 1 99 ? 25.326 -0.368 -6.171 1.00 49.69 99 GLY A N 1
ATOM 755 C CA . GLY A 1 99 ? 25.915 0.481 -7.214 1.00 49.69 99 GLY A CA 1
ATOM 756 C C . GLY A 1 99 ? 25.276 0.336 -8.604 1.00 49.69 99 GLY A C 1
ATOM 757 O O . GLY A 1 99 ? 25.538 1.165 -9.465 1.00 49.69 99 GLY A O 1
ATOM 758 N N . GLY A 1 100 ? 24.442 -0.688 -8.823 1.00 57.81 100 GLY A N 1
ATOM 759 C CA . GLY A 1 100 ? 23.669 -0.899 -10.050 1.00 57.81 100 GLY A CA 1
ATOM 760 C C . GLY A 1 100 ? 22.148 -0.816 -9.875 1.00 57.81 100 GLY A C 1
ATOM 761 O O . GLY A 1 100 ? 21.431 -1.145 -10.821 1.00 57.81 100 GLY A O 1
ATOM 762 N N . LEU A 1 101 ? 21.646 -0.437 -8.691 1.00 65.69 101 LEU A N 1
ATOM 763 C CA . LEU A 1 101 ? 20.224 -0.137 -8.490 1.00 65.69 101 LEU A CA 1
ATOM 764 C C . LEU A 1 101 ? 19.959 1.315 -8.870 1.00 65.69 101 LEU A C 1
ATOM 766 O O . LEU A 1 101 ? 20.695 2.219 -8.476 1.00 65.69 101 LEU A O 1
ATOM 770 N N . ASP A 1 102 ? 18.876 1.544 -9.596 1.00 75.25 102 ASP A N 1
ATOM 771 C CA . ASP A 1 102 ? 18.364 2.886 -9.801 1.00 75.25 102 ASP A CA 1
ATOM 772 C C . ASP A 1 102 ? 17.867 3.472 -8.469 1.00 75.25 102 ASP A C 1
ATOM 774 O O . ASP A 1 102 ? 17.359 2.768 -7.589 1.00 75.25 102 ASP A O 1
ATOM 778 N N . LEU A 1 103 ? 18.037 4.787 -8.312 1.00 81.81 103 LEU A N 1
ATOM 779 C CA . LEU A 1 103 ? 17.686 5.509 -7.088 1.00 81.81 103 LEU A CA 1
ATOM 780 C C . LEU A 1 103 ? 16.242 5.226 -6.609 1.00 81.81 103 LEU A C 1
ATOM 782 O O . LEU A 1 103 ? 16.076 4.994 -5.409 1.00 81.81 103 LEU A O 1
ATOM 786 N N . PRO A 1 104 ? 15.209 5.180 -7.480 1.00 83.56 104 PRO A N 1
ATOM 787 C CA . PRO A 1 104 ? 13.847 4.841 -7.065 1.00 83.56 104 PRO A CA 1
ATOM 788 C C . PRO A 1 104 ? 13.739 3.459 -6.405 1.00 83.56 104 PRO A C 1
ATOM 790 O O . PRO A 1 104 ? 13.183 3.363 -5.309 1.00 83.56 104 PRO A O 1
ATOM 793 N N . SER A 1 105 ? 14.339 2.417 -6.996 1.00 79.12 105 SER A N 1
ATOM 794 C CA . SER A 1 105 ? 14.328 1.058 -6.431 1.00 79.12 105 SER A CA 1
ATOM 795 C C . SER A 1 105 ? 15.000 1.013 -5.067 1.00 79.12 105 SER A C 1
ATOM 797 O O . SER A 1 105 ? 14.478 0.400 -4.131 1.00 79.12 105 SER A O 1
ATOM 799 N N . ALA A 1 106 ? 16.151 1.678 -4.934 1.00 81.06 106 ALA A N 1
ATOM 800 C CA . ALA A 1 106 ? 16.872 1.749 -3.668 1.00 81.06 106 ALA A CA 1
ATOM 801 C C . ALA A 1 106 ? 16.022 2.433 -2.584 1.00 81.06 106 ALA A C 1
ATOM 803 O O . ALA A 1 106 ? 15.890 1.911 -1.476 1.00 81.06 106 ALA A O 1
ATOM 804 N N . LEU A 1 107 ? 15.386 3.563 -2.908 1.00 86.44 107 LEU A N 1
ATOM 805 C CA . LEU A 1 107 ? 14.517 4.286 -1.978 1.00 86.44 107 LEU A CA 1
ATOM 806 C C . LEU A 1 107 ? 13.301 3.454 -1.563 1.00 86.44 107 LEU A C 1
ATOM 808 O O . LEU A 1 107 ? 13.007 3.373 -0.370 1.00 86.44 107 LEU A O 1
ATOM 812 N N . LEU A 1 108 ? 12.629 2.790 -2.507 1.00 86.06 108 LEU A N 1
ATOM 813 C CA . LEU A 1 108 ? 11.509 1.894 -2.204 1.00 86.06 108 LEU A CA 1
ATOM 814 C C . LEU A 1 108 ? 11.937 0.750 -1.277 1.00 86.06 108 LEU A C 1
ATOM 816 O O . LEU A 1 108 ? 11.221 0.427 -0.326 1.00 86.06 108 LEU A O 1
ATOM 820 N N . PHE A 1 109 ? 13.119 0.173 -1.503 1.00 83.19 109 PHE A N 1
ATOM 821 C CA . PHE A 1 109 ? 13.669 -0.868 -0.641 1.00 83.19 109 PHE A CA 1
ATOM 822 C C . PHE A 1 109 ? 13.882 -0.368 0.795 1.00 83.19 109 PHE A C 1
ATOM 824 O O . PHE A 1 109 ? 13.365 -0.981 1.733 1.00 83.19 109 PHE A O 1
ATOM 831 N N . PHE A 1 110 ? 14.565 0.763 0.994 1.00 85.44 110 PHE A N 1
ATOM 832 C CA . PHE A 1 110 ? 14.791 1.312 2.338 1.00 85.44 110 PHE A CA 1
ATOM 833 C C . PHE A 1 110 ? 13.492 1.744 3.027 1.00 85.44 110 PHE A C 1
ATOM 835 O O . PHE A 1 110 ? 13.297 1.460 4.212 1.00 85.44 110 PHE A O 1
ATOM 842 N N . LEU A 1 111 ? 12.562 2.354 2.287 1.00 90.56 111 LEU A N 1
ATOM 843 C CA . LEU A 1 111 ? 11.239 2.705 2.805 1.00 90.56 111 LEU A CA 1
ATOM 844 C C . LEU A 1 111 ? 10.452 1.462 3.237 1.00 90.56 111 LEU A C 1
ATOM 846 O O . LEU A 1 111 ? 9.797 1.492 4.277 1.00 90.56 111 LEU A O 1
ATOM 850 N N . SER A 1 112 ? 10.579 0.340 2.521 1.00 89.00 112 SER A N 1
ATOM 851 C CA . SER A 1 112 ? 9.940 -0.926 2.910 1.00 89.00 112 SER A CA 1
ATOM 852 C C . SER A 1 112 ? 10.478 -1.489 4.231 1.00 89.00 112 SER A C 1
ATOM 854 O O . SER A 1 112 ? 9.790 -2.241 4.924 1.00 89.00 112 SER A O 1
ATOM 856 N N . ILE A 1 113 ? 11.722 -1.162 4.599 1.00 88.06 113 ILE A N 1
ATOM 857 C CA . ILE A 1 113 ? 12.300 -1.520 5.900 1.00 88.06 113 ILE A CA 1
ATOM 858 C C . ILE A 1 113 ? 11.731 -0.596 6.975 1.00 88.06 113 ILE A C 1
ATOM 860 O O . ILE A 1 113 ? 11.230 -1.086 7.986 1.00 88.06 113 ILE A O 1
ATOM 864 N N . ALA A 1 114 ? 11.741 0.716 6.729 1.00 90.00 114 ALA A N 1
ATOM 865 C CA . ALA A 1 114 ? 11.231 1.726 7.659 1.00 90.00 114 ALA A CA 1
ATOM 866 C C . ALA A 1 114 ? 9.723 1.589 7.946 1.00 90.00 114 ALA A C 1
ATOM 868 O O . ALA A 1 114 ? 9.256 1.946 9.026 1.00 90.00 114 ALA A O 1
ATOM 869 N N . PHE A 1 115 ? 8.963 1.030 7.007 1.00 92.88 115 PHE A N 1
ATOM 870 C CA . PHE A 1 115 ? 7.529 0.807 7.140 1.00 92.88 115 PHE A CA 1
ATOM 871 C C . PHE A 1 115 ? 7.150 -0.269 8.175 1.00 92.88 115 PHE A C 1
ATOM 873 O O . PHE A 1 115 ? 6.128 -0.138 8.848 1.00 92.88 115 PHE A O 1
ATOM 880 N N . LYS A 1 116 ? 7.954 -1.328 8.354 1.00 92.06 116 LYS A N 1
ATOM 881 C CA . LYS A 1 116 ? 7.580 -2.469 9.223 1.00 92.06 116 LYS A CA 1
ATOM 882 C C . LYS A 1 116 ? 7.444 -2.088 10.708 1.00 92.06 116 LYS A C 1
ATOM 884 O O . LYS A 1 116 ? 6.460 -2.503 11.329 1.00 92.06 116 LYS A O 1
ATOM 889 N N . PRO A 1 117 ? 8.338 -1.262 11.291 1.00 92.81 117 PRO A N 1
ATOM 890 C CA . PRO A 1 117 ? 8.134 -0.715 12.631 1.00 92.81 117 PRO A CA 1
ATOM 891 C C . PRO A 1 117 ? 6.857 0.124 12.758 1.00 92.81 117 PRO A C 1
ATOM 893 O O . PRO A 1 117 ? 6.163 0.011 13.764 1.00 92.81 117 PRO A O 1
ATOM 896 N N . LEU A 1 118 ? 6.512 0.924 11.741 1.00 93.44 118 LEU A N 1
ATOM 897 C CA . LEU A 1 118 ? 5.286 1.732 11.740 1.00 93.44 118 LEU A CA 1
ATOM 898 C C . LEU A 1 118 ? 4.032 0.847 11.723 1.00 93.44 118 LEU A C 1
ATOM 900 O O . LEU A 1 118 ? 3.096 1.071 12.489 1.00 93.44 118 LEU A O 1
ATOM 904 N N . TRP A 1 119 ? 4.047 -0.212 10.916 1.00 94.62 119 TRP A N 1
ATOM 905 C CA . TRP A 1 119 ? 2.997 -1.227 10.922 1.00 94.62 119 TRP A CA 1
ATOM 906 C C . TRP A 1 119 ? 2.864 -1.925 12.276 1.00 94.62 119 TRP A C 1
ATOM 908 O O . TRP A 1 119 ? 1.771 -2.149 12.788 1.00 94.62 119 TRP A O 1
ATOM 918 N N . THR A 1 120 ? 3.999 -2.261 12.885 1.00 95.12 120 THR A N 1
ATOM 919 C CA . THR A 1 120 ? 4.047 -2.902 14.203 1.00 95.12 120 THR A CA 1
ATOM 920 C C . THR A 1 120 ? 3.470 -1.976 15.273 1.00 95.12 120 THR A C 1
ATOM 922 O O . THR A 1 120 ? 2.670 -2.407 16.102 1.00 95.12 120 THR A O 1
ATOM 925 N N . TRP A 1 121 ? 3.814 -0.685 15.224 1.00 95.50 121 TRP A N 1
ATOM 926 C CA . TRP A 1 121 ? 3.245 0.336 16.102 1.00 95.50 121 TRP A CA 1
ATOM 927 C C . TRP A 1 121 ? 1.719 0.395 15.998 1.00 95.50 121 TRP A C 1
ATOM 929 O O . TRP A 1 121 ? 1.055 0.493 17.033 1.00 95.50 121 TRP A O 1
ATOM 939 N N . TYR A 1 122 ? 1.156 0.271 14.794 1.00 95.25 122 TYR A N 1
ATOM 940 C CA . TYR A 1 122 ? -0.292 0.265 14.611 1.00 95.25 122 TYR A CA 1
ATOM 941 C C . TYR A 1 122 ? -0.971 -0.853 15.406 1.00 95.25 122 TYR A C 1
ATOM 943 O O . TYR A 1 122 ? -1.868 -0.582 16.197 1.00 95.25 122 TYR A O 1
ATOM 951 N N . TRP A 1 123 ? -0.488 -2.091 15.312 1.00 95.69 123 TRP A N 1
ATOM 952 C CA . TRP A 1 123 ? -1.104 -3.205 16.045 1.00 95.69 123 TRP A CA 1
ATOM 953 C C . TRP A 1 123 ? -0.879 -3.155 17.561 1.00 95.69 123 TRP A C 1
ATOM 955 O O . TRP A 1 123 ? -1.695 -3.671 18.328 1.00 95.69 123 TRP A O 1
ATOM 965 N N . ILE A 1 124 ? 0.213 -2.537 18.022 1.00 95.19 124 ILE A N 1
ATOM 966 C CA . ILE A 1 124 ? 0.484 -2.388 19.460 1.00 95.19 124 ILE A CA 1
ATOM 967 C C . ILE A 1 124 ? -0.351 -1.251 20.058 1.00 95.19 124 ILE A C 1
ATOM 969 O O . ILE A 1 124 ? -0.959 -1.441 21.112 1.00 95.19 124 ILE A O 1
ATOM 973 N N . LYS A 1 125 ? -0.353 -0.078 19.413 1.00 94.12 125 LYS A N 1
ATOM 974 C CA . LYS A 1 125 ? -0.956 1.163 19.926 1.00 94.12 125 LYS A CA 1
ATOM 975 C C . LYS A 1 125 ? -1.945 1.811 18.964 1.00 94.12 125 LYS A C 1
ATOM 977 O O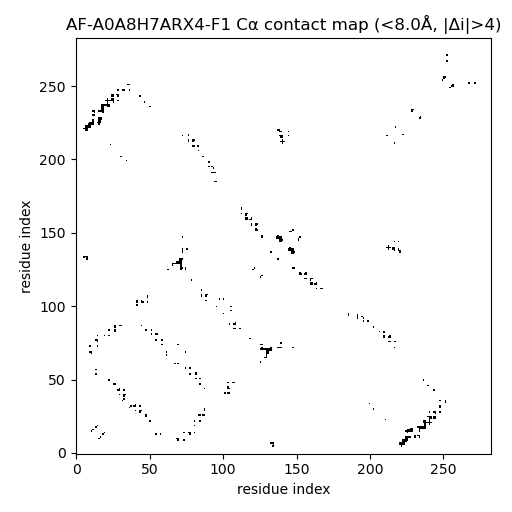 . LYS A 1 125 ? -2.977 2.272 19.429 1.00 94.12 125 LYS A O 1
ATOM 982 N N . GLY A 1 126 ? -1.650 1.858 17.665 1.00 91.62 126 GLY A N 1
ATOM 983 C CA . GLY A 1 126 ? -2.471 2.580 16.682 1.00 91.62 126 GLY A CA 1
ATOM 984 C C . GLY A 1 126 ? -3.940 2.144 16.634 1.00 91.62 126 GLY A C 1
ATOM 985 O O . GLY A 1 126 ? -4.812 3.000 16.542 1.00 91.62 126 GLY A O 1
ATOM 986 N N . VAL A 1 127 ? -4.231 0.851 16.812 1.00 93.19 127 VAL A N 1
ATOM 987 C CA . VAL A 1 127 ? -5.608 0.317 16.888 1.00 93.19 127 VAL A CA 1
ATOM 988 C C . VAL A 1 127 ? -6.426 0.962 18.018 1.00 93.19 127 VAL A C 1
ATOM 990 O O . VAL A 1 127 ? -7.636 1.071 17.902 1.00 93.19 127 VAL A O 1
ATOM 993 N N . TYR A 1 128 ? -5.784 1.418 19.097 1.00 93.19 128 TYR A N 1
ATOM 994 C CA . TYR A 1 128 ? -6.444 2.119 20.209 1.00 93.19 128 TYR A CA 1
ATOM 995 C C . TYR A 1 128 ? -6.217 3.629 20.207 1.00 93.19 128 TYR A C 1
ATOM 997 O O . TYR A 1 128 ? -6.721 4.329 21.081 1.00 93.19 128 TYR A O 1
ATOM 1005 N N . PHE A 1 129 ? -5.377 4.115 19.298 1.00 92.12 129 PHE A N 1
ATOM 1006 C CA . PHE A 1 129 ? -5.030 5.525 19.207 1.00 92.12 129 PHE A CA 1
ATOM 1007 C C . PHE A 1 129 ? -6.135 6.319 18.510 1.00 92.12 129 PHE A C 1
ATOM 1009 O O . PHE A 1 129 ? -6.419 7.444 18.905 1.00 92.12 129 PHE A O 1
ATOM 1016 N N . TRP A 1 130 ? -6.750 5.719 17.492 1.00 91.56 130 TRP A N 1
ATOM 1017 C CA . TRP A 1 130 ? -7.859 6.292 16.736 1.00 91.56 130 TRP A CA 1
ATOM 1018 C C . TRP A 1 130 ? -9.219 5.881 17.300 1.00 91.56 130 TRP A C 1
ATOM 1020 O O . TRP A 1 130 ? -9.314 5.000 18.160 1.00 91.56 130 TRP A O 1
ATOM 1030 N N . LYS A 1 131 ? -10.279 6.545 16.829 1.00 90.81 131 LYS A N 1
ATOM 1031 C CA . LYS A 1 131 ? -11.631 6.362 17.361 1.00 90.81 131 LYS A CA 1
ATOM 1032 C C . LYS A 1 131 ? -12.094 4.914 17.142 1.00 90.81 131 LYS A C 1
ATOM 1034 O O . LYS A 1 131 ? -11.898 4.373 16.050 1.00 90.81 131 LYS A O 1
ATOM 1039 N N . PRO A 1 132 ? -12.721 4.276 18.143 1.00 89.25 132 PRO A N 1
ATOM 1040 C CA . PRO A 1 132 ? -13.406 3.015 17.912 1.00 89.25 132 PRO A CA 1
ATOM 1041 C C . PRO A 1 132 ? -14.636 3.256 17.034 1.00 89.25 132 PRO A C 1
ATOM 1043 O O . PRO A 1 132 ? -15.297 4.293 17.147 1.00 89.25 132 PRO A O 1
ATOM 1046 N N . SER A 1 133 ? -14.962 2.297 16.175 1.00 88.00 133 SER A N 1
ATOM 1047 C CA . SER A 1 133 ? -16.170 2.364 15.353 1.00 88.00 133 SER A CA 1
ATOM 1048 C C . SER A 1 133 ? -17.442 2.474 16.211 1.00 88.00 133 SER A C 1
ATOM 1050 O O . SER A 1 133 ? -17.537 1.841 17.273 1.00 88.00 133 SER A O 1
ATOM 1052 N N . PRO A 1 134 ? -18.467 3.208 15.739 1.00 85.81 134 PRO A N 1
ATOM 1053 C CA . PRO A 1 134 ? -19.765 3.288 16.412 1.00 85.81 134 PRO A CA 1
ATOM 1054 C C . PRO A 1 134 ? -20.478 1.927 16.480 1.00 85.81 134 PRO A C 1
ATOM 1056 O O . PRO A 1 134 ? -21.350 1.725 17.321 1.00 85.81 134 PRO A O 1
ATOM 1059 N N . CYS A 1 135 ? -20.072 0.975 15.636 1.00 83.12 135 CYS A N 1
ATOM 1060 C CA . CYS A 1 135 ? -20.666 -0.355 15.521 1.00 83.12 135 CYS A CA 1
ATOM 1061 C C . CYS A 1 135 ? -20.168 -1.339 16.586 1.00 83.12 135 CYS A C 1
ATOM 1063 O O . CYS A 1 135 ? -20.649 -2.469 16.672 1.00 83.12 135 CYS A O 1
ATOM 1065 N N . GLY A 1 136 ? -19.166 -0.954 17.384 1.00 80.69 136 GLY A N 1
ATOM 1066 C CA . GLY A 1 136 ? -18.605 -1.764 18.470 1.00 80.69 136 GLY A CA 1
ATOM 1067 C C . GLY A 1 136 ? -17.818 -3.005 18.025 1.00 80.69 136 GLY A C 1
ATOM 1068 O O . GLY A 1 136 ? -17.087 -3.584 18.830 1.00 80.69 136 GLY A O 1
ATOM 1069 N N . LYS A 1 137 ? -17.922 -3.421 16.757 1.00 84.12 137 LYS A N 1
ATOM 1070 C CA . LYS A 1 137 ? -17.145 -4.508 16.158 1.00 84.12 137 LYS A CA 1
ATOM 1071 C C . LYS A 1 137 ? -16.487 -4.020 14.879 1.00 84.12 137 LYS A C 1
ATOM 1073 O O . LYS A 1 137 ? -17.163 -3.618 13.944 1.00 84.12 137 LYS A O 1
ATOM 1078 N N . GLU A 1 138 ? -15.167 -4.129 14.856 1.00 90.44 138 GLU A N 1
ATOM 1079 C CA . GLU A 1 138 ? -14.342 -3.800 13.701 1.00 90.44 138 GLU A CA 1
ATOM 1080 C C . GLU A 1 138 ? -13.750 -5.079 13.130 1.00 90.44 138 GLU A C 1
ATOM 1082 O O . GLU A 1 138 ? -13.230 -5.921 13.875 1.00 90.44 138 GLU A O 1
ATOM 1087 N N . TYR A 1 139 ? -13.813 -5.218 11.813 1.00 93.62 139 TYR A N 1
ATOM 1088 C CA . TYR A 1 139 ? -13.345 -6.400 11.107 1.00 93.62 139 TYR A CA 1
ATOM 1089 C C . TYR A 1 139 ? -12.190 -6.059 10.170 1.00 93.62 139 TYR A C 1
ATOM 1091 O O . TYR A 1 139 ? -12.276 -5.125 9.385 1.00 93.62 139 TYR A O 1
ATOM 1099 N N . ALA A 1 140 ? -11.120 -6.841 10.213 1.00 93.69 140 ALA A N 1
ATOM 1100 C CA . ALA A 1 140 ? -10.088 -6.848 9.184 1.00 93.69 140 ALA A CA 1
ATOM 1101 C C . ALA A 1 140 ? -10.232 -8.098 8.316 1.00 93.69 140 ALA A C 1
ATOM 1103 O O . ALA A 1 140 ? -10.806 -9.109 8.733 1.00 93.69 140 ALA A O 1
ATOM 1104 N N . PHE A 1 141 ? -9.685 -8.048 7.107 1.00 94.69 141 PHE A N 1
ATOM 1105 C CA . PHE A 1 141 ? -9.592 -9.223 6.255 1.00 94.69 141 PHE A CA 1
ATOM 1106 C C . PHE A 1 141 ? -8.414 -10.126 6.654 1.00 94.69 141 PHE A C 1
ATOM 1108 O O . PHE A 1 141 ? -7.254 -9.710 6.668 1.00 94.69 141 PHE A O 1
ATOM 1115 N N . PHE A 1 142 ? -8.706 -11.406 6.882 1.00 90.88 142 PHE A N 1
ATOM 1116 C CA . PHE A 1 142 ? -7.707 -12.476 6.950 1.00 90.88 142 PHE A CA 1
ATOM 1117 C C . PHE A 1 142 ? -8.284 -13.773 6.380 1.00 90.88 142 PHE A C 1
ATOM 1119 O O . PHE A 1 142 ? -8.533 -14.731 7.108 1.00 90.88 142 PHE A O 1
ATOM 1126 N N . PHE A 1 143 ? -8.617 -13.762 5.082 1.00 91.12 143 PHE A N 1
ATOM 1127 C CA . PHE A 1 143 ? -9.379 -14.824 4.391 1.00 91.12 143 PHE A CA 1
ATOM 1128 C C . PHE A 1 143 ? -10.794 -15.086 4.946 1.00 91.12 143 PHE A C 1
ATOM 1130 O O . PHE A 1 143 ? -11.553 -15.866 4.379 1.00 91.12 143 PHE A O 1
ATOM 1137 N N . ALA A 1 144 ? -11.161 -14.390 6.016 1.00 92.31 144 ALA A N 1
ATOM 1138 C CA . ALA A 1 144 ? -12.462 -14.309 6.653 1.00 92.31 144 ALA A CA 1
ATOM 1139 C C . ALA A 1 144 ? -12.537 -12.960 7.405 1.00 92.31 144 ALA A C 1
ATOM 1141 O O . 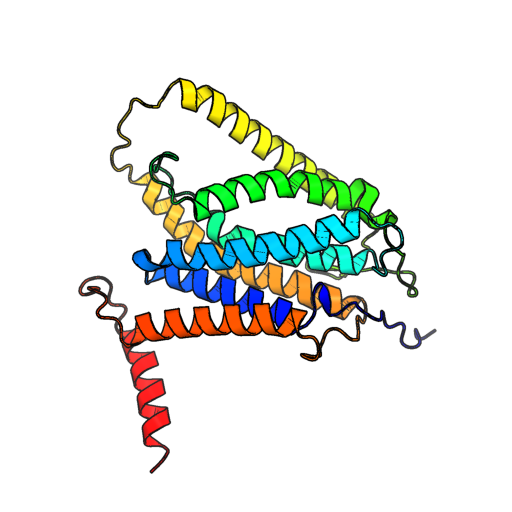ALA A 1 144 ? -11.484 -12.358 7.662 1.00 92.31 144 ALA A O 1
ATOM 1142 N N . PRO A 1 145 ? -13.738 -12.471 7.764 1.00 93.31 145 PRO A N 1
ATOM 1143 C CA . PRO A 1 145 ? -13.873 -11.328 8.662 1.00 93.31 145 PRO A CA 1
ATOM 1144 C C . PRO A 1 145 ? -13.342 -11.700 10.051 1.00 93.31 145 PRO A C 1
ATOM 1146 O O . PRO A 1 145 ? -13.897 -12.563 10.733 1.00 93.31 145 PRO A O 1
ATOM 1149 N N . VAL A 1 146 ? -12.261 -11.051 10.481 1.00 94.56 146 VAL A N 1
ATOM 1150 C CA . VAL A 1 146 ? -11.652 -11.266 11.801 1.00 94.56 146 VAL A CA 1
ATOM 1151 C C . VAL A 1 146 ? -11.732 -10.001 12.636 1.00 94.56 146 VAL A C 1
ATOM 1153 O O . VAL A 1 146 ? -11.517 -8.906 12.130 1.00 94.56 146 VAL A O 1
ATOM 1156 N N . ASN A 1 147 ? -12.043 -10.140 13.925 1.00 93.38 147 ASN A N 1
ATOM 1157 C CA . ASN A 1 147 ? -12.135 -8.988 14.818 1.00 93.38 147 ASN A CA 1
ATOM 1158 C C . ASN A 1 147 ? -10.764 -8.300 14.960 1.00 93.38 147 ASN A C 1
ATOM 1160 O O . ASN A 1 147 ? -9.783 -8.953 15.328 1.00 93.38 147 ASN A O 1
ATOM 1164 N N . LEU A 1 148 ? -10.719 -6.990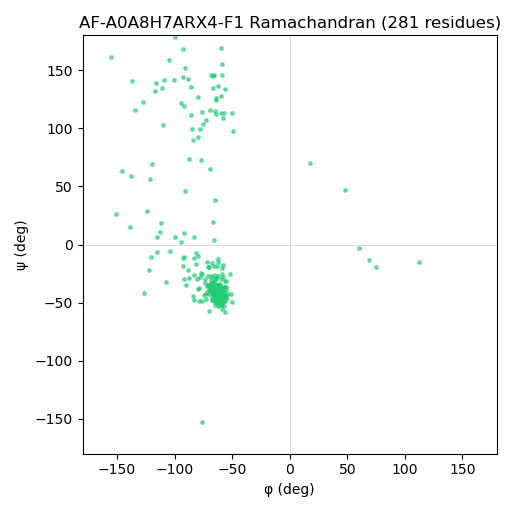 14.703 1.00 91.88 148 LEU A N 1
ATOM 1165 C CA . LEU A 1 148 ? -9.496 -6.184 14.661 1.00 91.88 148 LEU A CA 1
ATOM 1166 C C . LEU A 1 148 ? -8.764 -6.141 16.012 1.00 91.88 148 LEU A C 1
ATOM 1168 O O . LEU A 1 148 ? -7.536 -6.166 16.052 1.00 91.88 148 LEU A O 1
ATOM 1172 N N . VAL A 1 149 ? -9.507 -6.108 17.121 1.00 90.88 149 VAL A N 1
ATOM 1173 C CA . VAL A 1 149 ? -8.981 -5.906 18.483 1.00 90.88 149 VAL A CA 1
ATOM 1174 C C . VAL A 1 149 ? -8.679 -7.234 19.202 1.00 90.88 149 VAL A C 1
ATOM 1176 O O . VAL A 1 149 ? -7.919 -7.257 20.172 1.00 90.88 149 VAL A O 1
ATOM 1179 N N . GLY A 1 150 ? -9.249 -8.345 18.723 1.00 88.94 150 GLY A N 1
ATOM 1180 C CA . GLY A 1 150 ? -9.146 -9.678 19.323 1.00 88.94 150 GLY A CA 1
ATOM 1181 C C . GLY A 1 150 ? -7.806 -10.397 19.101 1.00 88.94 150 GLY A C 1
ATOM 1182 O O . GLY A 1 150 ? -6.755 -9.790 18.911 1.00 88.94 150 GLY A O 1
ATOM 1183 N N . GLY A 1 151 ? -7.829 -11.737 19.104 1.00 90.81 151 GLY A N 1
ATOM 1184 C CA . GLY A 1 151 ? -6.617 -12.566 18.969 1.00 90.81 151 GLY A CA 1
ATOM 1185 C C . GLY A 1 151 ? -5.823 -12.328 17.676 1.00 90.81 151 GLY A C 1
ATOM 1186 O O . GLY A 1 151 ? -4.602 -12.489 17.657 1.00 90.81 151 GLY A O 1
ATOM 1187 N N . PHE A 1 152 ? -6.494 -11.862 16.621 1.00 92.56 152 PHE A N 1
ATOM 1188 C CA . PHE A 1 152 ? -5.866 -11.484 15.357 1.00 92.56 152 PHE A CA 1
ATOM 1189 C C . PHE A 1 152 ? -4.810 -10.382 15.515 1.00 92.56 152 PHE A C 1
ATOM 1191 O O . PHE A 1 152 ? -3.752 -10.441 14.889 1.00 92.56 152 PHE A O 1
ATOM 1198 N N . ARG A 1 153 ? -5.038 -9.422 16.416 1.00 94.62 153 ARG A N 1
ATOM 1199 C CA . ARG A 1 153 ? -4.064 -8.374 16.729 1.00 94.62 153 ARG A CA 1
ATOM 1200 C C . ARG A 1 153 ? -2.757 -8.957 17.256 1.00 94.62 153 ARG A C 1
ATOM 1202 O O . ARG A 1 153 ? -1.688 -8.553 16.813 1.00 94.62 153 ARG A O 1
ATOM 1209 N N . ILE A 1 154 ? -2.828 -9.913 18.184 1.00 95.12 154 ILE A N 1
ATOM 1210 C CA . ILE A 1 154 ? -1.636 -10.550 18.769 1.00 95.12 154 ILE A CA 1
ATOM 1211 C C . ILE A 1 154 ? -0.860 -11.294 17.681 1.00 95.12 154 ILE A C 1
ATOM 1213 O O . ILE A 1 154 ? 0.358 -11.153 17.580 1.00 95.12 154 ILE A O 1
ATOM 1217 N N . PHE A 1 155 ? -1.574 -12.029 16.828 1.00 95.00 155 PHE A N 1
ATOM 1218 C CA . PHE A 1 155 ? -0.992 -12.696 15.668 1.00 95.00 155 PHE A CA 1
ATOM 1219 C C . PHE A 1 155 ? -0.255 -11.711 14.744 1.00 95.00 155 PHE A C 1
ATOM 1221 O O . PHE A 1 155 ? 0.896 -11.957 14.375 1.00 95.00 155 PHE A O 1
ATOM 1228 N N . MET A 1 156 ? -0.861 -10.559 14.443 1.00 94.75 156 MET A N 1
ATOM 1229 C CA . MET A 1 156 ? -0.224 -9.514 13.639 1.00 94.75 156 MET A CA 1
ATOM 1230 C C . MET A 1 156 ? 1.002 -8.900 14.322 1.00 94.75 156 MET A C 1
ATOM 1232 O O . MET A 1 156 ? 2.031 -8.731 13.671 1.00 94.75 156 MET A O 1
ATOM 1236 N N . ILE A 1 157 ? 0.953 -8.632 15.631 1.00 95.62 157 ILE A N 1
ATOM 1237 C CA . ILE A 1 157 ? 2.123 -8.143 16.379 1.00 95.62 157 ILE A CA 1
ATOM 1238 C C . ILE A 1 157 ? 3.296 -9.116 16.222 1.00 95.62 157 ILE A C 1
ATOM 1240 O O . ILE A 1 157 ? 4.396 -8.689 15.880 1.00 95.62 157 ILE A O 1
ATOM 1244 N N . ILE A 1 158 ? 3.067 -10.419 16.416 1.00 96.12 158 ILE A N 1
ATOM 1245 C CA . ILE A 1 158 ? 4.123 -11.439 16.324 1.00 96.12 158 ILE A CA 1
ATOM 1246 C C . ILE A 1 158 ? 4.758 -11.443 14.929 1.00 96.12 158 ILE A C 1
ATOM 1248 O O . ILE A 1 158 ? 5.984 -11.367 14.815 1.00 96.12 158 ILE A O 1
ATOM 1252 N N . ILE A 1 159 ? 3.941 -11.488 13.871 1.00 94.88 159 ILE A N 1
ATOM 1253 C CA . ILE A 1 159 ? 4.433 -11.524 12.487 1.00 94.88 159 ILE A CA 1
ATOM 1254 C C . ILE A 1 159 ? 5.266 -10.285 12.165 1.00 94.88 159 ILE A C 1
ATOM 1256 O O . ILE A 1 159 ? 6.377 -10.398 11.648 1.00 94.88 159 ILE A O 1
ATOM 1260 N N . TRP A 1 160 ? 4.759 -9.095 12.475 1.00 94.44 160 TRP A N 1
ATOM 1261 C CA . TRP A 1 160 ? 5.405 -7.857 12.048 1.00 94.44 160 TRP A CA 1
ATOM 1262 C C . TRP A 1 160 ? 6.620 -7.483 12.896 1.00 94.44 160 TRP A C 1
ATOM 1264 O O . TRP A 1 160 ? 7.583 -6.932 12.354 1.00 94.44 160 TRP A O 1
ATOM 1274 N N . VAL A 1 161 ? 6.658 -7.884 14.171 1.00 95.81 161 VAL A N 1
ATOM 1275 C CA . VAL A 1 161 ? 7.888 -7.847 14.977 1.00 95.81 161 VAL A CA 1
ATOM 1276 C C . VAL A 1 161 ? 8.940 -8.774 14.371 1.00 95.81 161 VAL A C 1
ATOM 1278 O O . VAL A 1 161 ? 10.066 -8.333 14.141 1.00 95.81 161 VAL A O 1
ATOM 1281 N N . ALA A 1 162 ? 8.584 -10.020 14.042 1.00 94.75 162 ALA A N 1
ATOM 1282 C CA . ALA A 1 162 ? 9.521 -10.969 13.442 1.00 94.75 162 ALA A CA 1
ATOM 1283 C C . ALA A 1 162 ? 10.083 -10.453 12.105 1.00 94.75 162 ALA A C 1
ATOM 1285 O O . ALA A 1 162 ? 11.297 -10.469 11.900 1.00 94.75 162 ALA A O 1
ATOM 1286 N N . LEU A 1 163 ? 9.230 -9.911 11.228 1.00 92.00 163 LEU A N 1
ATOM 1287 C CA . LEU A 1 163 ? 9.651 -9.326 9.948 1.00 92.00 163 LEU A CA 1
ATOM 1288 C C . LEU A 1 163 ? 10.509 -8.062 10.114 1.00 92.00 163 LEU A C 1
ATOM 1290 O O . LEU A 1 163 ? 11.409 -7.812 9.304 1.00 92.00 163 LEU A O 1
ATOM 1294 N N . SER A 1 164 ? 10.250 -7.259 11.149 1.00 92.62 164 SER A N 1
ATOM 1295 C CA . SER A 1 164 ? 11.068 -6.086 11.478 1.00 92.62 164 SER A CA 1
ATOM 1296 C C . SER A 1 164 ? 12.463 -6.500 11.949 1.00 92.62 164 SER A C 1
ATOM 1298 O O . SER A 1 164 ? 13.456 -5.951 11.471 1.00 92.62 164 SER A O 1
ATOM 1300 N N . VAL A 1 165 ? 12.553 -7.514 12.818 1.00 93.31 165 VAL A N 1
ATOM 1301 C CA . VAL A 1 165 ? 13.829 -8.086 13.282 1.00 93.31 165 VAL A CA 1
ATOM 1302 C C . VAL A 1 165 ? 14.604 -8.713 12.124 1.00 93.31 165 VAL A C 1
ATOM 1304 O O . VAL A 1 165 ? 15.801 -8.463 11.987 1.00 93.31 165 VAL A O 1
ATOM 1307 N N . ASP A 1 166 ? 13.937 -9.473 11.252 1.00 89.31 166 ASP A N 1
ATOM 1308 C CA . ASP A 1 166 ? 14.556 -10.070 10.063 1.00 89.31 166 ASP A CA 1
ATOM 1309 C C . ASP A 1 166 ? 15.155 -9.001 9.139 1.00 89.31 166 ASP A C 1
ATOM 1311 O O . ASP A 1 166 ? 16.315 -9.087 8.735 1.00 89.31 166 ASP A O 1
ATOM 1315 N N . SER A 1 167 ? 14.395 -7.934 8.884 1.00 88.44 167 SER A N 1
ATOM 1316 C CA . SER A 1 167 ? 14.855 -6.818 8.054 1.00 88.44 167 SER A CA 1
ATOM 1317 C C . SER A 1 167 ? 16.032 -6.075 8.685 1.00 88.44 167 SER A C 1
ATOM 1319 O O . SER A 1 167 ? 16.976 -5.733 7.976 1.00 88.44 167 SER A O 1
ATOM 1321 N N . ALA A 1 168 ? 16.016 -5.861 10.004 1.00 89.44 168 ALA A N 1
ATOM 1322 C CA . ALA A 1 168 ? 17.127 -5.245 10.727 1.00 89.44 168 ALA A CA 1
ATOM 1323 C C . ALA A 1 168 ? 18.392 -6.115 10.679 1.00 89.44 168 ALA A C 1
ATOM 1325 O O . ALA A 1 168 ? 19.482 -5.598 10.443 1.00 89.44 168 ALA A O 1
ATOM 1326 N N . ARG A 1 169 ? 18.252 -7.441 10.821 1.00 89.00 169 ARG A N 1
ATOM 1327 C CA . ARG A 1 169 ? 19.355 -8.399 10.654 1.00 89.00 169 ARG A CA 1
ATOM 1328 C C . ARG A 1 169 ? 19.939 -8.321 9.245 1.00 89.00 169 ARG A C 1
ATOM 1330 O O . ARG A 1 169 ? 21.154 -8.231 9.103 1.00 89.00 169 ARG A O 1
ATOM 1337 N N . ASN A 1 170 ? 19.093 -8.329 8.214 1.00 83.00 170 ASN A N 1
ATOM 1338 C CA . ASN A 1 170 ? 19.538 -8.250 6.821 1.00 83.00 170 ASN A CA 1
ATOM 1339 C C . ASN A 1 170 ? 20.233 -6.911 6.530 1.00 83.00 170 ASN A C 1
ATOM 1341 O O . ASN A 1 170 ? 21.254 -6.900 5.852 1.00 83.00 170 ASN A O 1
ATOM 1345 N N . LEU A 1 171 ? 19.735 -5.805 7.092 1.00 84.56 171 LEU A N 1
ATOM 1346 C CA . LEU A 1 171 ? 20.356 -4.485 6.977 1.00 84.56 171 LEU A CA 1
ATOM 1347 C C . LEU A 1 171 ? 21.707 -4.412 7.710 1.00 84.56 171 LEU A C 1
ATOM 1349 O O . LEU A 1 171 ? 22.659 -3.835 7.196 1.00 84.56 171 LEU A O 1
ATOM 1353 N N . LEU A 1 172 ? 21.827 -5.029 8.887 1.00 86.00 172 LEU A N 1
ATOM 1354 C CA . LEU A 1 172 ? 23.091 -5.109 9.622 1.00 86.00 172 LEU A CA 1
ATOM 1355 C C . LEU A 1 172 ? 24.127 -5.940 8.859 1.00 86.00 172 LEU A C 1
ATOM 1357 O O . LEU A 1 172 ? 25.247 -5.482 8.657 1.00 86.00 172 LEU A O 1
ATOM 1361 N N . ILE A 1 173 ? 23.747 -7.138 8.399 1.00 82.38 173 ILE A N 1
ATOM 1362 C CA . ILE A 1 173 ? 24.598 -7.981 7.545 1.00 82.38 173 ILE A CA 1
ATOM 1363 C C . ILE A 1 173 ? 25.020 -7.193 6.308 1.00 82.38 173 ILE A C 1
ATOM 1365 O O . ILE A 1 173 ? 26.187 -7.225 5.935 1.00 82.38 173 ILE A O 1
ATOM 1369 N N . PHE A 1 174 ? 24.088 -6.459 5.704 1.00 75.62 174 PHE A N 1
ATOM 1370 C CA . PHE A 1 174 ? 24.367 -5.598 4.570 1.00 75.62 174 PHE A CA 1
ATOM 1371 C C . PHE A 1 174 ? 25.446 -4.563 4.898 1.00 75.62 174 PHE A C 1
ATOM 1373 O O . PHE A 1 174 ? 26.456 -4.537 4.213 1.00 75.62 174 PHE A O 1
ATOM 1380 N N . PHE A 1 175 ? 25.319 -3.779 5.971 1.00 81.56 175 PHE A N 1
ATOM 1381 C CA . PHE A 1 175 ? 26.349 -2.800 6.343 1.00 81.56 175 PHE A CA 1
ATOM 1382 C C . PHE A 1 175 ? 27.703 -3.442 6.685 1.00 81.56 175 PHE A C 1
ATOM 1384 O O . PHE A 1 175 ? 28.743 -2.920 6.284 1.00 81.56 175 PHE A O 1
ATOM 1391 N N . LEU A 1 176 ? 27.704 -4.597 7.359 1.00 81.31 176 LEU A N 1
ATOM 1392 C CA . LEU A 1 176 ? 28.928 -5.329 7.704 1.00 81.31 176 LEU A CA 1
ATOM 1393 C C . LEU A 1 176 ? 29.626 -5.920 6.466 1.00 81.31 176 LEU A C 1
ATOM 1395 O O . LEU A 1 176 ? 30.850 -5.868 6.361 1.00 81.31 176 LEU A O 1
ATOM 1399 N N . LEU A 1 177 ? 28.863 -6.453 5.506 1.00 72.62 177 LEU A N 1
ATOM 1400 C CA . LEU A 1 177 ? 29.392 -7.031 4.267 1.00 72.62 177 LEU A CA 1
ATOM 1401 C C . LEU A 1 177 ? 29.665 -5.979 3.183 1.00 72.62 177 LEU A C 1
ATOM 1403 O O . LEU A 1 177 ? 30.558 -6.189 2.364 1.00 72.62 177 LEU A O 1
ATOM 1407 N N . CYS A 1 178 ? 28.970 -4.839 3.182 1.00 61.75 178 CYS A N 1
ATOM 1408 C CA . CYS A 1 178 ? 29.257 -3.694 2.314 1.00 61.75 178 CYS A CA 1
ATOM 1409 C C . CYS A 1 178 ? 30.620 -3.072 2.589 1.00 61.75 178 CYS A C 1
ATOM 1411 O O . CYS A 1 178 ? 31.260 -2.612 1.647 1.00 61.75 178 CYS A O 1
ATOM 1413 N N . GLY A 1 179 ? 31.115 -3.159 3.827 1.00 54.00 179 GLY A N 1
ATOM 1414 C CA . GLY A 1 179 ? 32.516 -2.865 4.135 1.00 54.00 179 GLY A CA 1
ATOM 1415 C C . GLY A 1 179 ? 33.509 -3.919 3.622 1.00 54.00 179 GLY A C 1
ATOM 1416 O O . GLY A 1 179 ? 34.688 -3.617 3.485 1.00 54.00 179 GLY A O 1
ATOM 1417 N N . TYR A 1 180 ? 33.059 -5.143 3.317 1.00 48.91 180 TYR A N 1
ATOM 1418 C CA . TYR A 1 180 ? 33.932 -6.292 3.036 1.00 48.91 180 TYR A CA 1
ATOM 1419 C C . TYR A 1 180 ? 33.984 -6.713 1.555 1.00 48.91 180 TYR A C 1
ATOM 1421 O O . TYR A 1 180 ? 35.008 -7.207 1.093 1.00 48.91 180 TYR A O 1
ATOM 1429 N N . LYS A 1 181 ? 32.897 -6.547 0.790 1.00 52.59 181 LYS A N 1
ATOM 1430 C CA . LYS A 1 181 ? 32.724 -7.180 -0.534 1.00 52.59 181 LYS A CA 1
ATOM 1431 C C . LYS A 1 181 ? 32.433 -6.224 -1.697 1.00 52.59 181 LYS A C 1
ATOM 1433 O O . LYS A 1 181 ? 31.905 -6.656 -2.715 1.00 52.59 181 LYS A O 1
ATOM 1438 N N . SER A 1 182 ? 32.905 -4.979 -1.633 1.00 49.06 182 SER A N 1
ATOM 1439 C CA . SER A 1 182 ? 33.019 -4.097 -2.814 1.00 49.06 182 SER A CA 1
ATOM 1440 C C . SER A 1 182 ? 34.062 -4.585 -3.858 1.00 49.06 182 SER A C 1
ATOM 1442 O O . SER A 1 182 ? 34.533 -3.791 -4.667 1.00 49.06 182 SER A O 1
ATOM 1444 N N . ALA A 1 183 ? 34.463 -5.866 -3.840 1.00 45.56 183 ALA A N 1
ATOM 1445 C CA . ALA A 1 183 ? 35.639 -6.378 -4.550 1.00 45.56 183 ALA A CA 1
ATOM 1446 C C . ALA A 1 183 ? 35.468 -7.741 -5.257 1.00 45.56 183 ALA A C 1
ATOM 1448 O O . ALA A 1 183 ? 36.473 -8.341 -5.626 1.00 45.56 183 ALA A O 1
ATOM 1449 N N . GLN A 1 184 ? 34.255 -8.264 -5.482 1.00 50.47 184 GLN A N 1
ATOM 1450 C CA . GLN A 1 184 ? 34.103 -9.456 -6.335 1.00 50.47 184 GLN A CA 1
ATOM 1451 C C . GLN A 1 184 ? 32.957 -9.320 -7.337 1.00 50.47 184 GLN A C 1
ATOM 1453 O O . GLN A 1 184 ? 31.791 -9.233 -6.956 1.00 50.47 184 GLN A O 1
ATOM 1458 N N . ASN A 1 185 ? 33.346 -9.326 -8.618 1.00 47.69 185 ASN A N 1
ATOM 1459 C CA . ASN A 1 185 ? 32.492 -9.461 -9.793 1.00 47.69 185 ASN A CA 1
ATOM 1460 C C . ASN A 1 185 ? 31.561 -10.665 -9.609 1.00 47.69 185 ASN A C 1
ATOM 1462 O O . ASN A 1 185 ? 32.019 -11.805 -9.542 1.00 47.69 185 ASN A O 1
ATOM 1466 N N . VAL A 1 186 ? 30.260 -10.401 -9.480 1.00 55.44 186 VAL A N 1
ATOM 1467 C CA . VAL A 1 186 ? 29.236 -11.447 -9.448 1.00 55.44 186 VAL A CA 1
ATOM 1468 C C . VAL A 1 186 ? 28.980 -11.857 -10.890 1.00 55.44 186 VAL A C 1
ATOM 1470 O O . VAL A 1 186 ? 28.219 -11.219 -11.607 1.00 55.44 186 VAL A O 1
ATOM 1473 N N . GLU A 1 187 ? 29.710 -12.885 -11.297 1.00 49.84 187 GLU A N 1
ATOM 1474 C CA . GLU A 1 187 ? 29.548 -13.619 -12.546 1.00 49.84 187 GLU A CA 1
ATOM 1475 C C . GLU A 1 187 ? 28.205 -14.375 -12.544 1.00 49.84 187 GLU A C 1
ATOM 1477 O O . GLU A 1 187 ? 27.738 -14.829 -11.490 1.00 49.84 187 GLU A O 1
ATOM 1482 N N . ASP A 1 188 ? 27.580 -14.467 -13.719 1.00 54.44 188 ASP A N 1
ATOM 1483 C CA . ASP A 1 188 ? 26.240 -15.005 -13.977 1.00 54.44 188 ASP A CA 1
ATOM 1484 C C . ASP A 1 188 ? 26.003 -16.380 -13.328 1.00 54.44 188 ASP A C 1
ATOM 1486 O O . ASP A 1 188 ? 26.362 -17.433 -13.854 1.00 54.44 188 ASP A O 1
ATOM 1490 N N . ASN A 1 189 ? 25.366 -16.385 -12.153 1.00 54.00 189 ASN A N 1
ATOM 1491 C CA . ASN A 1 189 ? 25.014 -17.612 -11.445 1.00 54.00 189 ASN A CA 1
ATOM 1492 C C . ASN A 1 189 ? 23.594 -18.059 -11.843 1.00 54.00 189 ASN A C 1
ATOM 1494 O O . ASN A 1 189 ? 22.634 -17.349 -11.534 1.00 54.00 189 ASN A O 1
ATOM 1498 N N . PRO A 1 190 ? 23.400 -19.254 -12.430 1.00 53.12 190 PRO A N 1
ATOM 1499 C CA . PRO A 1 190 ? 22.096 -19.727 -12.912 1.00 53.12 190 PRO A CA 1
ATOM 1500 C C . PRO A 1 190 ? 20.998 -19.801 -11.831 1.00 53.12 190 PRO A C 1
ATOM 1502 O O . PRO A 1 190 ? 19.813 -19.725 -12.152 1.00 53.12 190 PRO A O 1
ATOM 1505 N N . LYS A 1 191 ? 21.355 -19.853 -10.538 1.00 56.53 191 LYS A N 1
ATOM 1506 C CA . LYS A 1 191 ? 20.390 -19.787 -9.416 1.00 56.53 191 LYS A CA 1
ATOM 1507 C C . LYS A 1 191 ? 19.691 -18.426 -9.270 1.00 56.53 191 LYS A C 1
ATOM 1509 O O . LYS A 1 191 ? 18.696 -18.316 -8.553 1.00 56.53 191 LYS A O 1
ATOM 1514 N N . ILE A 1 192 ? 20.219 -17.378 -9.901 1.00 56.97 192 ILE A N 1
ATOM 1515 C CA . ILE A 1 192 ? 19.645 -16.027 -9.889 1.00 56.97 192 ILE A CA 1
ATOM 1516 C C . ILE A 1 192 ? 18.382 -15.977 -10.761 1.00 56.97 192 ILE A C 1
ATOM 1518 O O . ILE A 1 192 ? 17.342 -15.523 -10.282 1.00 56.97 192 ILE A O 1
ATOM 1522 N N . MET A 1 193 ? 18.441 -16.531 -11.978 1.00 51.50 193 MET A N 1
ATOM 1523 C CA . MET A 1 193 ? 17.327 -16.530 -12.941 1.00 51.50 193 MET A CA 1
ATOM 1524 C C . MET A 1 193 ? 16.097 -17.314 -12.456 1.00 51.50 193 MET A C 1
ATOM 1526 O O . MET A 1 193 ? 14.960 -16.919 -12.712 1.00 51.50 193 MET A O 1
ATOM 1530 N N . GLU A 1 194 ? 16.295 -18.411 -11.721 1.00 56.09 194 GLU A N 1
ATOM 1531 C CA . GLU A 1 194 ? 15.191 -19.218 -11.178 1.00 56.09 194 GLU A CA 1
ATOM 1532 C C . GLU A 1 194 ? 14.361 -18.433 -10.142 1.00 56.09 194 GLU A C 1
ATOM 1534 O O . GLU A 1 194 ? 13.131 -18.507 -10.121 1.00 56.09 194 GLU A O 1
ATOM 1539 N N . GLY A 1 195 ? 15.020 -17.580 -9.347 1.00 58.12 195 GLY A N 1
ATOM 1540 C CA . GLY A 1 195 ? 14.360 -16.713 -8.371 1.00 58.12 195 GLY A CA 1
ATOM 1541 C C . GLY A 1 195 ? 13.511 -15.599 -8.992 1.00 58.12 195 GLY A C 1
ATOM 1542 O O . GLY A 1 195 ? 12.504 -15.209 -8.401 1.00 58.12 195 GLY A O 1
ATOM 1543 N N . GLU A 1 196 ? 13.880 -15.100 -10.172 1.00 61.94 196 GLU A N 1
ATOM 1544 C CA . GLU A 1 196 ? 13.100 -14.081 -10.888 1.00 61.94 196 GLU A CA 1
ATOM 1545 C C . GLU A 1 196 ? 11.806 -14.664 -11.475 1.00 61.94 196 GLU A C 1
ATOM 1547 O O . GLU A 1 196 ? 10.753 -14.021 -11.427 1.00 61.94 196 GLU A O 1
ATOM 1552 N N . ARG A 1 197 ? 11.842 -15.921 -11.943 1.00 59.78 197 ARG A N 1
ATOM 1553 C CA . ARG A 1 197 ? 10.664 -16.622 -12.477 1.00 59.78 197 ARG A CA 1
ATOM 1554 C C . ARG A 1 197 ? 9.629 -16.943 -11.392 1.00 59.78 197 ARG A C 1
ATOM 1556 O O . ARG A 1 197 ? 8.435 -16.803 -11.644 1.00 59.78 197 ARG A O 1
ATOM 1563 N N . GLU A 1 198 ? 10.043 -17.311 -10.178 1.00 64.25 198 GLU A N 1
ATOM 1564 C CA . GLU A 1 198 ? 9.096 -17.496 -9.063 1.00 64.25 198 GLU A CA 1
ATOM 1565 C C . GLU A 1 198 ? 8.377 -16.196 -8.669 1.00 64.25 198 GLU A C 1
ATOM 1567 O O . GLU A 1 198 ? 7.190 -16.210 -8.330 1.00 64.25 198 GLU A O 1
ATOM 1572 N N . GLN A 1 199 ? 9.074 -15.058 -8.717 1.00 65.00 199 GLN A N 1
ATOM 1573 C CA . GLN A 1 199 ? 8.490 -13.758 -8.371 1.00 65.00 199 GLN A CA 1
ATOM 1574 C C . GLN A 1 199 ? 7.402 -13.327 -9.359 1.00 65.00 199 GLN A C 1
ATOM 1576 O O . GLN A 1 199 ? 6.423 -12.702 -8.948 1.00 65.00 199 GLN A O 1
ATOM 1581 N N . LEU A 1 200 ? 7.534 -13.702 -10.633 1.00 68.25 200 LEU A N 1
ATOM 1582 C CA . LEU A 1 200 ? 6.526 -13.444 -11.660 1.00 68.25 200 LEU A CA 1
ATOM 1583 C C . LEU A 1 200 ? 5.169 -14.090 -11.317 1.00 68.25 200 LEU A C 1
ATOM 1585 O O . LEU A 1 200 ? 4.142 -13.432 -11.462 1.00 68.25 200 LEU A O 1
ATOM 1589 N N . TYR A 1 201 ? 5.146 -15.316 -10.784 1.00 69.38 201 TYR A N 1
ATOM 1590 C CA . TYR A 1 201 ? 3.895 -15.993 -10.403 1.00 69.38 201 TYR A CA 1
ATOM 1591 C C . TYR A 1 201 ? 3.338 -15.555 -9.041 1.00 69.38 201 TYR A C 1
ATOM 1593 O O . TYR A 1 201 ? 2.123 -15.557 -8.840 1.00 69.38 201 TYR A O 1
ATOM 1601 N N . ARG A 1 202 ? 4.195 -15.155 -8.091 1.00 76.19 202 ARG A N 1
ATOM 1602 C CA . ARG A 1 202 ? 3.749 -14.697 -6.760 1.00 76.19 202 ARG A CA 1
ATOM 1603 C C . ARG A 1 202 ? 3.119 -13.303 -6.785 1.00 76.19 202 ARG A C 1
ATOM 1605 O O . ARG A 1 202 ? 2.251 -13.026 -5.955 1.00 76.19 202 ARG A O 1
ATOM 1612 N N . ALA A 1 203 ? 3.535 -12.431 -7.706 1.00 81.06 203 ALA A N 1
ATOM 1613 C CA . ALA A 1 203 ? 3.083 -11.040 -7.742 1.00 81.06 203 ALA A CA 1
ATOM 1614 C C . ALA A 1 203 ? 1.561 -10.889 -7.975 1.00 81.06 203 ALA A C 1
ATOM 1616 O O . ALA A 1 203 ? 0.934 -10.193 -7.177 1.00 81.06 203 ALA A O 1
ATOM 1617 N N . PRO A 1 204 ? 0.919 -11.580 -8.941 1.00 85.44 204 PRO A N 1
ATOM 1618 C CA . PRO A 1 204 ? -0.532 -11.480 -9.154 1.00 85.44 204 PRO A CA 1
ATOM 1619 C C . PRO A 1 204 ? -1.355 -11.965 -7.973 1.00 85.44 204 PRO A C 1
ATOM 1621 O O . PRO A 1 204 ? -2.324 -11.322 -7.587 1.00 85.44 204 PRO A O 1
ATOM 1624 N N . ILE A 1 205 ? -0.954 -13.090 -7.375 1.00 88.38 205 ILE A N 1
ATOM 1625 C CA . ILE A 1 205 ? -1.642 -13.658 -6.214 1.00 88.38 205 ILE A CA 1
ATOM 1626 C C . ILE A 1 205 ? -1.570 -12.671 -5.048 1.00 88.38 205 ILE A C 1
ATOM 1628 O O . ILE A 1 205 ? -2.586 -12.369 -4.430 1.00 88.38 205 ILE A O 1
ATOM 1632 N N . SER A 1 206 ? -0.379 -12.126 -4.786 1.00 88.06 206 SER A N 1
ATOM 1633 C CA . SER A 1 206 ? -0.175 -11.136 -3.724 1.00 88.06 206 SER A CA 1
ATOM 1634 C C . SER A 1 206 ? -1.009 -9.878 -3.973 1.00 88.06 206 SER A C 1
ATOM 1636 O O . SER A 1 206 ? -1.680 -9.406 -3.060 1.00 88.06 206 SER A O 1
ATOM 1638 N N . PHE A 1 207 ? -1.033 -9.385 -5.215 1.00 91.00 207 PHE A N 1
ATOM 1639 C CA . PHE A 1 207 ? -1.850 -8.243 -5.617 1.00 91.00 207 PHE A CA 1
ATOM 1640 C C . PHE A 1 207 ? -3.343 -8.490 -5.367 1.00 91.00 207 PHE A C 1
ATOM 1642 O O . PHE A 1 207 ? -3.988 -7.680 -4.706 1.00 91.00 207 PHE A O 1
ATOM 1649 N N . ILE A 1 208 ? -3.880 -9.630 -5.816 1.00 93.31 208 ILE A N 1
ATOM 1650 C CA . ILE A 1 208 ? -5.290 -9.996 -5.608 1.00 93.31 208 ILE A CA 1
ATOM 1651 C C . ILE A 1 208 ? -5.615 -10.053 -4.114 1.00 93.31 208 ILE A C 1
ATOM 1653 O O . ILE A 1 208 ? -6.612 -9.479 -3.683 1.00 93.31 208 ILE A O 1
ATOM 1657 N N . VAL A 1 209 ? -4.766 -10.695 -3.308 1.00 93.38 209 VAL A N 1
ATOM 1658 C CA . VAL A 1 209 ? -4.959 -10.772 -1.852 1.00 93.38 209 VAL A CA 1
ATOM 1659 C C . VAL A 1 209 ? -4.950 -9.380 -1.214 1.00 93.38 209 VAL A C 1
ATOM 1661 O O . VAL A 1 209 ? -5.767 -9.123 -0.336 1.00 93.38 209 VAL A O 1
ATOM 1664 N N . SER A 1 210 ? -4.086 -8.464 -1.658 1.00 93.12 210 SER A N 1
ATOM 1665 C CA . SER A 1 210 ? -4.064 -7.085 -1.152 1.00 93.12 210 SER A CA 1
ATOM 1666 C C . SER A 1 210 ? -5.294 -6.272 -1.550 1.00 93.12 210 SER A C 1
ATOM 1668 O O . SER A 1 210 ? -5.823 -5.550 -0.707 1.00 93.12 210 SER A O 1
ATOM 1670 N N . VAL A 1 211 ? -5.784 -6.412 -2.785 1.00 96.25 211 VAL A N 1
ATOM 1671 C CA . VAL A 1 211 ? -7.043 -5.780 -3.217 1.00 96.25 211 VAL A CA 1
ATOM 1672 C C . VAL A 1 211 ? -8.202 -6.306 -2.372 1.00 96.25 211 VAL A C 1
ATOM 1674 O O . VAL A 1 211 ? -8.961 -5.518 -1.817 1.00 96.25 211 VAL A O 1
ATOM 1677 N N . LEU A 1 212 ? -8.301 -7.628 -2.195 1.00 97.00 212 LEU A N 1
ATOM 1678 C CA . LEU A 1 212 ? -9.317 -8.236 -1.333 1.00 97.00 212 LEU A CA 1
ATOM 1679 C C . LEU A 1 212 ? -9.203 -7.747 0.111 1.00 97.00 212 LEU A C 1
ATOM 1681 O O . LEU A 1 212 ? -10.223 -7.463 0.730 1.00 97.00 212 LEU A O 1
ATOM 1685 N N . ALA A 1 213 ? -7.984 -7.599 0.635 1.00 95.94 213 ALA A N 1
ATOM 1686 C CA . ALA A 1 213 ? -7.772 -7.096 1.984 1.00 95.94 213 ALA A CA 1
ATOM 1687 C C . ALA A 1 213 ? -8.326 -5.680 2.171 1.00 95.94 213 ALA A C 1
ATOM 1689 O O . ALA A 1 213 ? -8.955 -5.409 3.190 1.00 95.94 213 ALA A O 1
ATOM 1690 N N . VAL A 1 214 ? -8.150 -4.798 1.185 1.00 97.00 214 VAL A N 1
ATOM 1691 C CA . VAL A 1 214 ? -8.709 -3.439 1.203 1.00 97.00 214 VAL A CA 1
ATOM 1692 C C . VAL A 1 214 ? -10.230 -3.468 1.040 1.00 97.00 214 VAL A C 1
ATOM 1694 O O . VAL A 1 214 ? -10.951 -2.976 1.907 1.00 97.00 214 VAL A O 1
ATOM 1697 N N . GLU A 1 215 ? -10.727 -4.069 -0.041 1.00 97.25 215 GLU A N 1
ATOM 1698 C CA . GLU A 1 215 ? -12.143 -3.986 -0.421 1.00 97.25 215 GLU A CA 1
ATOM 1699 C C . GLU A 1 215 ? -13.057 -4.734 0.554 1.00 97.25 215 GLU A C 1
ATOM 1701 O O . GLU A 1 215 ? -14.118 -4.228 0.917 1.00 97.25 215 GLU A O 1
ATOM 1706 N N . LEU A 1 216 ? -12.640 -5.907 1.042 1.00 96.62 216 LEU A N 1
ATOM 1707 C CA . LEU A 1 216 ? -13.434 -6.656 2.016 1.00 96.62 216 LEU A CA 1
ATOM 1708 C C . LEU A 1 216 ? -13.390 -6.018 3.401 1.00 96.62 216 LEU A C 1
ATOM 1710 O O . LEU A 1 216 ? -14.398 -6.055 4.092 1.00 96.62 216 LEU A O 1
ATOM 1714 N N . THR A 1 217 ? -12.283 -5.384 3.801 1.00 95.81 217 THR A N 1
ATOM 1715 C CA . THR A 1 217 ? -12.250 -4.625 5.065 1.00 95.81 217 THR A CA 1
ATOM 1716 C C . THR A 1 217 ? -13.227 -3.448 5.012 1.00 95.81 217 THR A C 1
ATOM 1718 O O . THR A 1 217 ?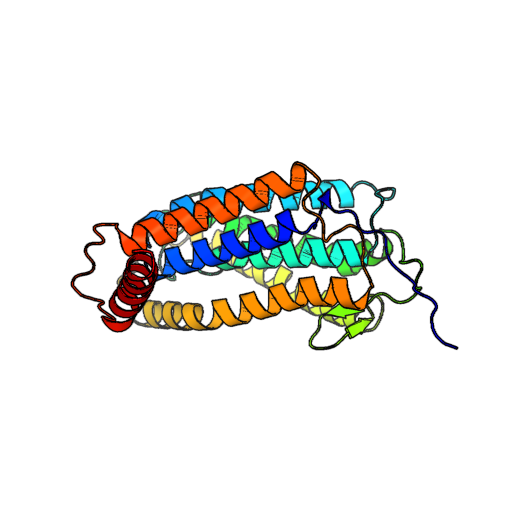 -13.980 -3.241 5.957 1.00 95.81 217 THR A O 1
ATOM 1721 N N . ILE A 1 218 ? -13.298 -2.724 3.892 1.00 95.25 218 ILE A N 1
ATOM 1722 C CA . ILE A 1 218 ? -14.298 -1.661 3.686 1.00 95.25 218 ILE A CA 1
ATOM 1723 C C . ILE A 1 218 ? -15.718 -2.238 3.732 1.00 95.25 218 ILE A C 1
ATOM 1725 O O . ILE A 1 218 ? -16.580 -1.712 4.435 1.00 95.25 218 ILE A O 1
ATOM 1729 N N . HIS A 1 219 ? -15.947 -3.352 3.034 1.00 94.69 219 HIS A N 1
ATOM 1730 C CA . HIS A 1 219 ? -17.260 -3.984 2.953 1.00 94.69 219 HIS A CA 1
ATOM 1731 C C . HIS A 1 219 ? -17.751 -4.537 4.300 1.00 94.69 219 HIS A C 1
ATOM 1733 O O . HIS A 1 219 ? -18.893 -4.296 4.674 1.00 94.69 219 HIS A O 1
ATOM 1739 N N . PHE A 1 220 ? -16.896 -5.232 5.058 1.00 93.62 220 PHE A N 1
ATOM 1740 C CA . PHE A 1 220 ? -17.247 -5.835 6.350 1.00 93.62 220 PHE A CA 1
ATOM 1741 C C . PHE A 1 220 ? -17.591 -4.814 7.438 1.00 93.62 220 PHE A C 1
ATOM 1743 O O . PHE A 1 220 ? -18.201 -5.188 8.435 1.00 93.62 220 PHE A O 1
ATOM 1750 N N . ASN A 1 221 ? -17.185 -3.555 7.267 1.00 93.06 221 ASN A N 1
ATOM 1751 C CA . ASN A 1 221 ? -17.430 -2.487 8.237 1.00 93.06 221 ASN A CA 1
ATOM 1752 C C . ASN A 1 221 ? -18.399 -1.425 7.712 1.00 93.06 221 ASN A C 1
ATOM 1754 O O . ASN A 1 221 ? -18.504 -0.368 8.326 1.00 93.06 221 ASN A O 1
ATOM 1758 N N . HIS A 1 222 ? -19.073 -1.683 6.582 1.00 93.12 222 HIS A N 1
ATOM 1759 C CA . HIS A 1 222 ? -20.052 -0.767 5.989 1.00 93.12 222 HIS A CA 1
ATOM 1760 C C . HIS A 1 222 ? -19.528 0.677 5.902 1.00 93.12 222 HIS A C 1
ATOM 1762 O O . HIS A 1 222 ? -20.193 1.626 6.316 1.00 93.12 222 HIS A O 1
ATOM 1768 N N . ILE A 1 223 ? -18.292 0.832 5.416 1.00 93.25 223 ILE A N 1
ATOM 1769 C CA . ILE A 1 223 ? -17.668 2.149 5.282 1.00 93.25 223 ILE A CA 1
ATOM 1770 C C . ILE A 1 223 ? -18.267 2.856 4.061 1.00 93.25 223 ILE A C 1
ATOM 1772 O O . ILE A 1 223 ? -18.062 2.434 2.920 1.00 93.25 223 ILE A O 1
ATOM 1776 N N . GLU A 1 224 ? -18.985 3.946 4.301 1.00 93.12 224 GLU A N 1
ATOM 1777 C CA . GLU A 1 224 ? -19.626 4.783 3.288 1.00 93.12 224 GLU A CA 1
ATOM 1778 C C . GLU A 1 224 ? -18.788 6.034 2.977 1.00 93.12 224 GLU A C 1
ATOM 1780 O O . GLU A 1 224 ? -17.682 6.202 3.483 1.00 93.12 224 GLU A O 1
ATOM 1785 N N . GLY A 1 225 ? -19.239 6.876 2.040 1.00 89.94 225 GLY A N 1
ATOM 1786 C CA . GLY A 1 225 ? -18.533 8.113 1.650 1.00 89.94 225 GLY A CA 1
ATOM 1787 C C . GLY A 1 225 ? -17.275 7.910 0.785 1.00 89.94 225 GLY A C 1
ATOM 1788 O O . GLY A 1 225 ? -16.878 8.798 0.029 1.00 89.94 225 GLY A O 1
ATOM 1789 N N . VAL A 1 226 ? -16.701 6.705 0.776 1.00 93.06 226 VAL A N 1
ATOM 1790 C CA . VAL A 1 226 ? -15.403 6.389 0.143 1.00 93.06 226 VAL A CA 1
ATOM 1791 C C . VAL A 1 226 ? -15.491 5.841 -1.284 1.00 93.06 226 VAL A C 1
ATOM 1793 O O . VAL A 1 226 ? -14.469 5.506 -1.888 1.00 93.06 226 VAL A O 1
ATOM 1796 N N . HIS A 1 227 ? -16.699 5.738 -1.841 1.00 92.12 227 HIS A N 1
ATOM 1797 C CA . HIS A 1 227 ? -16.962 5.213 -3.190 1.00 92.12 227 HIS A CA 1
ATOM 1798 C C . HIS A 1 227 ? -17.168 6.303 -4.252 1.00 92.12 227 HIS A C 1
ATOM 1800 O O . HIS A 1 227 ? -17.526 6.002 -5.389 1.00 92.12 227 HIS A O 1
ATOM 1806 N N . SER A 1 228 ? -16.957 7.574 -3.907 1.00 89.00 228 SER A N 1
ATOM 1807 C CA . SER A 1 228 ? -17.166 8.696 -4.826 1.00 89.00 228 SER A CA 1
ATOM 1808 C C . SER A 1 228 ? -15.846 9.335 -5.263 1.00 89.00 228 SER A C 1
ATOM 1810 O O . SER A 1 228 ? -14.941 9.508 -4.456 1.00 89.00 228 SER A O 1
ATOM 1812 N N . LEU A 1 229 ? -15.750 9.731 -6.537 1.00 87.31 229 LEU A N 1
ATOM 1813 C CA . LEU A 1 229 ? -14.596 10.439 -7.116 1.00 87.31 229 LEU A CA 1
ATOM 1814 C C . LEU A 1 229 ? -14.755 11.965 -7.023 1.00 87.31 229 LEU A C 1
ATOM 1816 O O . LEU A 1 229 ? -14.607 12.673 -8.016 1.00 87.31 229 LEU A O 1
ATOM 1820 N N . ARG A 1 230 ? -15.156 12.478 -5.856 1.00 85.62 230 ARG A N 1
ATOM 1821 C CA . ARG A 1 230 ? -15.531 13.897 -5.717 1.00 85.62 230 ARG A CA 1
ATOM 1822 C C . ARG A 1 230 ? -14.379 14.813 -5.309 1.00 85.62 230 ARG A C 1
ATOM 1824 O O . ARG A 1 230 ? -14.408 15.980 -5.685 1.00 85.62 230 ARG A O 1
ATOM 1831 N N . SER A 1 231 ? -13.391 14.322 -4.560 1.00 87.69 231 SER A N 1
ATOM 1832 C CA . SER A 1 231 ? -12.294 15.160 -4.067 1.00 87.69 231 SER A CA 1
ATOM 1833 C C . SER A 1 231 ? -11.080 15.161 -5.002 1.00 87.69 231 SER A C 1
ATOM 1835 O O . SER A 1 231 ? -10.715 14.155 -5.613 1.00 87.69 231 SER A O 1
ATOM 1837 N N . THR A 1 232 ? -10.421 16.318 -5.106 1.00 86.19 232 THR A N 1
ATOM 1838 C CA . THR A 1 232 ? -9.215 16.507 -5.932 1.00 86.19 232 THR A CA 1
ATOM 1839 C C . THR A 1 232 ? -8.065 15.596 -5.491 1.00 86.19 232 THR A C 1
ATOM 1841 O O . THR A 1 232 ? -7.311 15.105 -6.331 1.00 86.19 232 THR A O 1
ATOM 1844 N N . SER A 1 233 ? -7.967 15.323 -4.187 1.00 84.81 233 SER A N 1
ATOM 1845 C CA . SER A 1 233 ? -7.015 14.387 -3.567 1.00 84.81 233 SER A CA 1
ATOM 1846 C C . SER A 1 23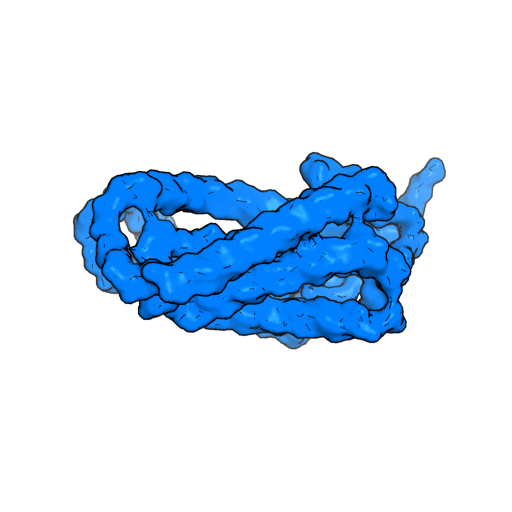3 ? -7.113 12.970 -4.148 1.00 84.81 233 SER A C 1
ATOM 1848 O O . SER A 1 233 ? -6.096 12.294 -4.269 1.00 84.81 233 SER A O 1
ATOM 1850 N N . GLN A 1 234 ? -8.303 12.543 -4.582 1.00 91.88 234 GLN A N 1
ATOM 1851 C CA . GLN A 1 234 ? -8.533 11.243 -5.217 1.00 91.88 234 GLN A CA 1
ATOM 1852 C C . GLN A 1 234 ? -8.305 11.256 -6.732 1.00 91.88 234 GLN A C 1
ATOM 1854 O O . GLN A 1 234 ? -7.951 10.230 -7.315 1.00 91.88 234 GLN A O 1
ATOM 1859 N N . LEU A 1 235 ? -8.508 12.403 -7.385 1.00 92.56 235 LEU A N 1
ATOM 1860 C CA . LEU A 1 235 ? -8.364 12.516 -8.835 1.00 92.56 235 LEU A CA 1
ATOM 1861 C C . LEU A 1 235 ? -6.897 12.411 -9.271 1.00 92.56 235 LEU A C 1
ATOM 1863 O O . LEU A 1 235 ? -6.603 11.773 -10.279 1.00 92.56 235 LEU A O 1
ATOM 1867 N N . ILE A 1 236 ? -5.978 12.995 -8.498 1.00 91.94 236 ILE A N 1
ATOM 1868 C CA . ILE A 1 236 ? -4.533 12.958 -8.772 1.00 91.94 236 ILE A CA 1
ATOM 1869 C C . ILE A 1 236 ? -4.004 11.515 -8.891 1.00 91.94 236 ILE A C 1
ATOM 1871 O O . ILE A 1 236 ? -3.473 11.178 -9.953 1.00 91.94 236 ILE A O 1
ATOM 1875 N N . PRO A 1 237 ? -4.146 10.637 -7.874 1.00 92.75 237 PRO A N 1
ATOM 1876 C CA . PRO A 1 237 ? -3.664 9.261 -7.967 1.00 92.75 237 PRO A CA 1
ATOM 1877 C C . PRO A 1 237 ? -4.386 8.464 -9.057 1.00 92.75 237 PRO A C 1
ATOM 1879 O O . PRO A 1 237 ? -3.749 7.656 -9.732 1.00 92.75 237 PRO A O 1
ATOM 1882 N N . PHE A 1 238 ? -5.681 8.715 -9.282 1.00 95.56 238 PHE A N 1
ATOM 1883 C CA . PHE A 1 238 ? -6.438 8.065 -10.352 1.00 95.56 238 PHE A CA 1
ATOM 1884 C C . PHE A 1 238 ? -5.867 8.383 -11.740 1.00 95.56 238 PHE A C 1
ATOM 1886 O O . PHE A 1 238 ? -5.563 7.469 -12.508 1.00 95.56 238 PHE A O 1
ATOM 1893 N N . VAL A 1 239 ? -5.680 9.669 -12.055 1.00 95.19 239 VAL A N 1
ATOM 1894 C CA . VAL A 1 239 ? -5.137 10.114 -13.348 1.00 95.19 239 VAL A CA 1
ATOM 1895 C C . VAL A 1 239 ? -3.692 9.653 -13.520 1.00 95.19 239 VAL A C 1
ATOM 1897 O O . VAL A 1 239 ? -3.330 9.203 -14.605 1.00 95.19 239 VAL A O 1
ATOM 1900 N N . ALA A 1 240 ? -2.882 9.709 -12.458 1.00 93.38 240 ALA A N 1
ATOM 1901 C CA . ALA A 1 240 ? -1.506 9.222 -12.489 1.00 93.38 240 ALA A CA 1
ATOM 1902 C C . ALA A 1 240 ? -1.444 7.722 -12.827 1.00 93.38 240 ALA A C 1
ATOM 1904 O O . ALA A 1 240 ? -0.771 7.340 -13.784 1.00 93.38 240 ALA A O 1
ATOM 1905 N N . GLY A 1 241 ? -2.198 6.885 -12.107 1.00 94.44 241 GLY A N 1
ATOM 1906 C CA . GLY A 1 241 ? -2.227 5.440 -12.345 1.00 94.44 241 GLY A CA 1
ATOM 1907 C C . GLY A 1 241 ? -2.795 5.068 -13.716 1.00 94.44 241 GLY A C 1
ATOM 1908 O O . GLY A 1 241 ? -2.253 4.198 -14.399 1.00 94.44 241 GLY A O 1
ATOM 1909 N N . LEU A 1 242 ? -3.850 5.757 -14.164 1.00 96.44 242 LEU A N 1
ATOM 1910 C CA . LEU A 1 242 ? -4.415 5.553 -15.499 1.00 96.44 242 LEU A CA 1
ATOM 1911 C C . LEU A 1 242 ? -3.416 5.934 -16.597 1.00 96.44 242 LEU A C 1
ATOM 1913 O O . LEU A 1 242 ? -3.225 5.169 -17.541 1.00 96.44 242 LEU A O 1
ATOM 1917 N N . GLY A 1 243 ? -2.754 7.084 -16.464 1.00 95.31 243 GLY A N 1
ATOM 1918 C CA . GLY A 1 243 ? -1.744 7.547 -17.414 1.00 95.31 243 GLY A CA 1
ATOM 1919 C C . GLY A 1 243 ? -0.580 6.567 -17.548 1.00 95.31 243 GLY A C 1
ATOM 1920 O O . GLY A 1 243 ? -0.172 6.255 -18.665 1.00 95.31 243 GLY A O 1
ATOM 1921 N N . GLN A 1 244 ? -0.097 6.014 -16.433 1.00 93.81 244 GLN A N 1
ATOM 1922 C CA . GLN A 1 244 ? 0.945 4.987 -16.451 1.00 93.81 244 GLN A CA 1
ATOM 1923 C C . GLN A 1 244 ? 0.503 3.718 -17.169 1.00 93.81 244 GLN A C 1
ATOM 1925 O O . GLN A 1 244 ? 1.232 3.206 -18.016 1.00 93.81 244 GLN A O 1
ATOM 1930 N N . LEU A 1 245 ? -0.692 3.210 -16.860 1.00 94.94 245 LEU A N 1
ATOM 1931 C CA . LEU A 1 245 ? -1.186 2.000 -17.504 1.00 94.94 245 LEU A CA 1
ATOM 1932 C C . LEU A 1 245 ? -1.354 2.207 -19.013 1.00 94.94 245 LEU A C 1
ATOM 1934 O O . LEU A 1 245 ? -0.925 1.361 -19.796 1.00 94.94 245 LEU A O 1
ATOM 1938 N N . LEU A 1 246 ? -1.920 3.344 -19.427 1.00 95.25 246 LEU A N 1
ATOM 1939 C CA . LEU A 1 246 ? -2.062 3.695 -20.840 1.00 95.25 246 LEU A CA 1
ATOM 1940 C C . LEU A 1 246 ? -0.708 3.825 -21.534 1.00 95.25 246 LEU A C 1
ATOM 1942 O O . LEU A 1 246 ? -0.553 3.326 -22.646 1.00 95.25 246 LEU A O 1
ATOM 1946 N N . PHE A 1 247 ? 0.277 4.442 -20.880 1.00 93.25 247 PHE A N 1
ATOM 1947 C CA . PHE A 1 247 ? 1.632 4.542 -21.409 1.00 93.25 247 PHE A CA 1
ATOM 1948 C C . PHE A 1 247 ? 2.245 3.154 -21.640 1.00 93.25 247 PHE A C 1
ATOM 1950 O O . PHE A 1 247 ? 2.785 2.888 -22.712 1.00 93.25 247 PHE A O 1
ATOM 1957 N N . VAL A 1 248 ? 2.123 2.244 -20.670 1.00 91.88 248 VAL A N 1
ATOM 1958 C CA . VAL A 1 248 ? 2.644 0.874 -20.791 1.00 91.88 248 VAL A CA 1
ATOM 1959 C C . VAL A 1 248 ? 1.934 0.116 -21.907 1.00 91.88 248 VAL A C 1
ATOM 1961 O O . VAL A 1 248 ? 2.596 -0.486 -22.747 1.00 91.88 248 VAL A O 1
ATOM 1964 N N . ILE A 1 249 ? 0.604 0.189 -21.974 1.00 92.38 249 ILE A N 1
ATOM 1965 C CA . ILE A 1 249 ? -0.176 -0.439 -23.050 1.00 92.38 249 ILE A CA 1
ATOM 1966 C C . ILE A 1 249 ? 0.239 0.118 -24.416 1.00 92.38 249 ILE A C 1
ATOM 1968 O O . ILE A 1 249 ? 0.427 -0.652 -25.356 1.00 92.38 249 ILE A O 1
ATOM 1972 N N . PHE A 1 250 ? 0.421 1.433 -24.534 1.00 92.88 250 PHE A N 1
ATOM 1973 C CA . PHE A 1 250 ? 0.862 2.066 -25.773 1.00 92.88 250 PHE A CA 1
ATOM 1974 C C . PHE A 1 250 ? 2.229 1.537 -26.221 1.00 92.88 250 PHE A C 1
ATOM 1976 O O . PHE A 1 250 ? 2.374 1.132 -27.372 1.00 92.88 250 PHE A O 1
ATOM 1983 N N . GLN A 1 251 ? 3.202 1.463 -25.309 1.00 90.75 251 GLN A N 1
ATOM 1984 C CA . GLN A 1 251 ? 4.529 0.909 -25.597 1.00 90.75 251 GLN A CA 1
ATOM 1985 C C . GLN A 1 251 ? 4.471 -0.573 -25.997 1.00 90.75 251 GLN A C 1
ATOM 1987 O O . GLN A 1 251 ? 5.189 -0.990 -26.899 1.00 90.75 251 GLN A O 1
ATOM 1992 N N . LEU A 1 252 ? 3.581 -1.369 -25.398 1.00 88.19 252 LEU A N 1
ATOM 1993 C CA . LEU A 1 252 ? 3.402 -2.777 -25.776 1.00 88.19 252 LEU A CA 1
ATOM 1994 C C . LEU A 1 252 ? 2.788 -2.960 -27.168 1.00 88.19 252 LEU A C 1
ATOM 1996 O O . LEU A 1 252 ? 3.099 -3.930 -27.860 1.00 88.19 252 LEU A O 1
ATOM 2000 N N . LEU A 1 253 ? 1.885 -2.066 -27.570 1.00 87.88 253 LEU A N 1
ATOM 2001 C CA . LEU A 1 253 ? 1.189 -2.163 -28.853 1.00 87.88 253 LEU A CA 1
ATOM 2002 C C . LEU A 1 253 ? 2.012 -1.576 -30.003 1.00 87.88 253 LEU A C 1
ATOM 2004 O O . LEU A 1 253 ? 2.093 -2.192 -31.068 1.00 87.88 253 LEU A O 1
ATOM 2008 N N . PHE A 1 254 ? 2.612 -0.407 -29.780 1.00 86.94 254 PHE A N 1
ATOM 2009 C CA . PHE A 1 254 ? 3.203 0.433 -30.824 1.00 86.94 254 PHE A CA 1
ATOM 2010 C C . PHE A 1 254 ? 4.694 0.704 -30.643 1.00 86.94 254 PHE A C 1
ATOM 2012 O O . PHE A 1 254 ? 5.307 1.253 -31.551 1.00 86.94 254 PHE A O 1
ATOM 2019 N N . GLY A 1 255 ? 5.279 0.361 -29.494 1.00 79.38 255 GLY A N 1
ATOM 2020 C CA . GLY A 1 255 ? 6.716 0.495 -29.309 1.00 79.38 255 GLY A CA 1
ATOM 2021 C C . GLY A 1 255 ? 7.457 -0.473 -30.226 1.00 79.38 255 GLY A C 1
ATOM 2022 O O . GLY A 1 255 ? 7.108 -1.659 -30.292 1.00 79.38 255 GLY A O 1
ATOM 2023 N N . ASP A 1 256 ? 8.506 0.020 -30.887 1.00 62.38 256 ASP A N 1
ATOM 2024 C CA . ASP A 1 256 ? 9.548 -0.796 -31.520 1.00 62.38 256 ASP A CA 1
ATOM 2025 C C . ASP A 1 256 ? 10.365 -1.480 -30.420 1.00 62.38 256 ASP A C 1
ATOM 2027 O O . ASP A 1 256 ? 11.534 -1.204 -30.166 1.00 62.38 256 ASP A O 1
ATOM 2031 N N . THR A 1 257 ? 9.699 -2.356 -29.679 1.00 56.34 257 THR A N 1
ATOM 2032 C CA . THR A 1 257 ? 10.367 -3.268 -28.772 1.00 56.34 257 THR A CA 1
ATOM 2033 C C . THR A 1 257 ? 11.120 -4.243 -29.668 1.00 56.34 257 THR A C 1
ATOM 2035 O O . THR A 1 257 ? 10.502 -4.959 -30.456 1.00 56.34 257 THR A O 1
ATOM 2038 N N . GLY A 1 258 ? 12.453 -4.248 -29.596 1.00 49.06 258 GLY A N 1
ATOM 2039 C CA . GLY A 1 258 ? 13.338 -5.194 -30.291 1.00 49.06 258 GLY A CA 1
ATOM 2040 C C . GLY A 1 258 ? 13.167 -6.647 -29.819 1.00 49.06 258 GLY A C 1
ATOM 2041 O O . GLY A 1 258 ? 14.138 -7.375 -29.653 1.00 49.06 258 GLY A O 1
ATOM 2042 N N . ILE A 1 259 ? 11.932 -7.067 -29.543 1.00 49.88 259 ILE A N 1
ATOM 2043 C CA . ILE A 1 259 ? 11.531 -8.408 -29.147 1.00 49.88 259 ILE A CA 1
ATOM 2044 C C . ILE A 1 259 ? 11.277 -9.191 -30.439 1.00 49.88 259 ILE A C 1
ATOM 2046 O O . ILE A 1 259 ? 10.134 -9.456 -30.811 1.00 49.88 259 ILE A O 1
ATOM 2050 N N . GLU A 1 260 ? 12.352 -9.556 -31.138 1.00 44.69 260 GLU A N 1
ATOM 2051 C CA . GLU A 1 260 ? 12.289 -10.615 -32.154 1.00 44.69 260 GLU A CA 1
ATOM 2052 C C . GLU A 1 260 ? 12.361 -12.025 -31.530 1.00 44.69 260 GLU A C 1
ATOM 2054 O O . GLU A 1 260 ? 11.918 -12.976 -32.165 1.00 44.69 260 GLU A O 1
ATOM 2059 N N . GLU A 1 261 ? 12.790 -12.198 -30.267 1.00 41.06 261 GLU A N 1
ATOM 2060 C CA . GLU A 1 261 ? 13.087 -13.549 -29.736 1.00 41.06 261 GLU A CA 1
ATOM 2061 C C . GLU A 1 261 ? 12.212 -14.088 -28.586 1.00 41.06 261 GLU A C 1
ATOM 2063 O O . GLU A 1 261 ? 12.295 -15.272 -28.269 1.00 41.06 261 GLU A O 1
ATOM 2068 N N . LEU A 1 262 ? 11.294 -13.313 -28.000 1.00 42.12 262 LEU A N 1
ATOM 2069 C CA . LEU A 1 262 ? 10.322 -13.834 -27.015 1.00 42.12 262 LEU A CA 1
ATOM 2070 C C . LEU A 1 262 ? 8.887 -13.592 -27.476 1.00 42.12 262 LEU A C 1
ATOM 2072 O O . LEU A 1 262 ? 8.055 -12.978 -26.808 1.00 42.12 262 LEU A O 1
ATOM 2076 N N . SER A 1 263 ? 8.591 -14.107 -28.667 1.00 40.53 263 SER A N 1
ATOM 2077 C CA . SER A 1 263 ? 7.225 -14.183 -29.157 1.00 40.53 263 SER A CA 1
ATOM 2078 C C . SER A 1 263 ? 6.461 -15.278 -28.394 1.00 40.53 263 SER A C 1
ATOM 2080 O O . SER A 1 263 ? 6.620 -16.474 -28.613 1.00 40.53 263 SER A O 1
ATOM 2082 N N . PHE A 1 264 ? 5.553 -14.863 -27.510 1.00 47.31 264 PHE A N 1
ATOM 2083 C CA . PHE A 1 264 ? 4.240 -15.503 -27.464 1.00 47.31 264 PHE A CA 1
ATOM 2084 C C . PHE A 1 264 ? 3.394 -14.811 -28.545 1.00 47.31 264 PHE A C 1
ATOM 2086 O O . PHE A 1 264 ? 2.750 -13.797 -28.255 1.00 47.31 264 PHE A O 1
ATOM 2093 N N . PRO A 1 265 ? 3.392 -15.300 -29.805 1.00 48.25 265 PRO A N 1
ATOM 2094 C CA . PRO A 1 265 ? 2.638 -14.687 -30.903 1.00 48.25 265 PRO A CA 1
ATOM 2095 C C . PRO A 1 265 ? 1.131 -14.587 -30.610 1.00 48.25 265 PRO A C 1
ATOM 2097 O O . PRO A 1 265 ? 0.429 -13.778 -31.214 1.00 48.25 265 PRO A O 1
ATOM 2100 N N . SER A 1 266 ? 0.633 -15.348 -29.631 1.00 52.94 266 SER A N 1
ATOM 2101 C CA . SER A 1 266 ? -0.758 -15.324 -29.196 1.00 52.94 266 SER A CA 1
ATOM 2102 C C . SER A 1 266 ? -1.177 -14.035 -28.491 1.00 52.94 266 SER A C 1
ATOM 2104 O O . SER A 1 266 ? -2.325 -13.653 -28.662 1.00 52.94 266 SER A O 1
ATOM 2106 N N . LEU A 1 267 ? -0.318 -13.334 -27.737 1.00 51.22 267 LEU A N 1
ATOM 2107 C CA . LEU A 1 267 ? -0.772 -12.167 -26.960 1.00 51.22 267 LEU A CA 1
ATOM 2108 C C . LEU A 1 267 ? -0.832 -10.897 -27.817 1.00 51.22 267 LEU A C 1
ATOM 2110 O O . LEU A 1 267 ? -1.855 -10.216 -27.836 1.00 51.22 267 LEU A O 1
ATOM 2114 N N . ARG A 1 268 ? 0.231 -10.619 -28.587 1.00 53.25 268 ARG A N 1
ATOM 2115 C CA . ARG A 1 268 ? 0.252 -9.512 -29.561 1.00 53.25 268 ARG A CA 1
ATOM 2116 C C . ARG A 1 268 ? -0.775 -9.755 -30.669 1.00 53.25 268 ARG A C 1
ATOM 2118 O O . ARG A 1 268 ? -1.487 -8.830 -31.048 1.00 53.25 268 ARG A O 1
ATOM 2125 N N . GLY A 1 269 ? -0.912 -11.010 -31.111 1.00 56.56 269 GLY A N 1
ATOM 2126 C CA . GLY A 1 269 ? -1.955 -11.447 -32.036 1.00 56.56 269 GLY A CA 1
ATOM 2127 C C . GLY A 1 269 ? -3.362 -11.263 -31.466 1.00 56.56 269 GLY A C 1
ATOM 2128 O O . GLY A 1 269 ? -4.173 -10.597 -32.095 1.00 56.56 269 GLY A O 1
ATOM 2129 N N . ALA A 1 270 ? -3.652 -11.769 -30.263 1.00 53.81 270 ALA A N 1
ATOM 2130 C CA . ALA A 1 270 ? -4.981 -11.666 -29.651 1.00 53.81 270 ALA A CA 1
ATOM 2131 C C . ALA A 1 270 ? -5.383 -10.220 -29.334 1.00 53.81 270 ALA A C 1
ATOM 2133 O O . ALA A 1 270 ? -6.529 -9.846 -29.573 1.00 53.81 270 ALA A O 1
ATOM 2134 N N . LEU A 1 271 ? -4.456 -9.388 -28.847 1.00 53.84 271 LEU A N 1
ATOM 2135 C CA . LEU A 1 271 ? -4.729 -7.978 -28.548 1.00 53.84 271 LEU A CA 1
ATOM 2136 C C . LEU A 1 271 ? -4.880 -7.141 -29.822 1.00 53.84 271 LEU A C 1
ATOM 2138 O O . LEU A 1 271 ? -5.819 -6.352 -29.922 1.00 53.84 271 LEU A O 1
ATOM 2142 N N . SER A 1 272 ? -4.023 -7.351 -30.826 1.00 53.41 272 SER A N 1
ATOM 2143 C CA . SER A 1 272 ? -4.159 -6.687 -32.129 1.00 53.41 272 SER A CA 1
ATOM 2144 C C . SER A 1 272 ? -5.463 -7.087 -32.827 1.00 53.41 272 SER A C 1
ATOM 2146 O O . SER A 1 272 ? -6.170 -6.224 -33.347 1.00 53.41 272 SER A O 1
ATOM 2148 N N . PHE A 1 273 ? -5.846 -8.368 -32.760 1.00 53.25 273 PHE A N 1
ATOM 2149 C CA . PHE A 1 273 ? -7.093 -8.876 -33.337 1.00 53.25 273 PHE A CA 1
ATOM 2150 C C . PHE A 1 273 ? -8.334 -8.365 -32.595 1.00 53.25 273 PHE A C 1
ATOM 2152 O O . PHE A 1 273 ? -9.320 -8.017 -33.239 1.00 53.25 273 PHE A O 1
ATOM 2159 N N . ALA A 1 274 ? -8.291 -8.248 -31.264 1.00 54.22 274 ALA A N 1
ATOM 2160 C CA . ALA A 1 274 ? -9.385 -7.671 -30.481 1.00 54.22 274 ALA A CA 1
ATOM 2161 C C . ALA A 1 274 ? -9.600 -6.180 -30.801 1.00 54.22 274 ALA A C 1
ATOM 2163 O O . ALA A 1 274 ? -10.738 -5.738 -30.951 1.00 54.22 274 ALA A O 1
ATOM 2164 N N . ILE A 1 275 ? -8.519 -5.411 -30.971 1.00 56.81 275 ILE A N 1
ATOM 2165 C CA . ILE A 1 275 ? -8.589 -3.975 -31.285 1.00 56.81 275 ILE A CA 1
ATOM 2166 C C .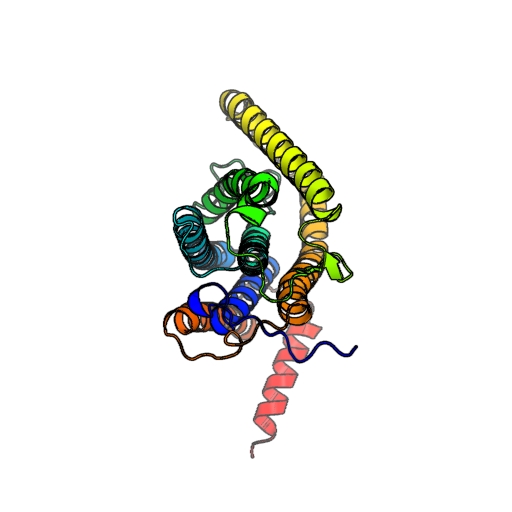 ILE A 1 275 ? -8.993 -3.745 -32.747 1.00 56.81 275 ILE A C 1
ATOM 2168 O O . ILE A 1 275 ? -9.874 -2.928 -33.014 1.00 56.81 275 ILE A O 1
ATOM 2172 N N . HIS A 1 276 ? -8.427 -4.494 -33.700 1.00 52.75 276 HIS A N 1
ATOM 2173 C CA . HIS A 1 276 ? -8.865 -4.430 -35.099 1.00 52.75 276 HIS A CA 1
ATOM 2174 C C . HIS A 1 276 ? -10.302 -4.927 -35.268 1.00 52.75 276 HIS A C 1
ATOM 2176 O O . HIS A 1 276 ? -11.053 -4.336 -36.038 1.00 52.75 276 HIS A O 1
ATOM 2182 N N . GLY A 1 277 ? -10.717 -5.955 -34.525 1.00 50.69 277 GLY A N 1
ATOM 2183 C CA . GLY A 1 277 ? -12.100 -6.430 -34.493 1.00 50.69 277 GLY A CA 1
ATOM 2184 C C . GLY A 1 277 ? -13.073 -5.381 -33.949 1.00 50.69 277 GLY A C 1
ATOM 2185 O O . GLY A 1 277 ? -14.139 -5.183 -34.527 1.00 50.69 277 GLY A O 1
ATOM 2186 N N . ALA A 1 278 ? -12.688 -4.649 -32.900 1.00 49.69 278 ALA A N 1
ATOM 2187 C CA . ALA A 1 278 ? -13.498 -3.575 -32.323 1.00 49.69 278 ALA A CA 1
ATOM 2188 C C . ALA A 1 278 ? -13.586 -2.329 -33.226 1.00 49.69 278 ALA A C 1
ATOM 2190 O O . ALA A 1 278 ? -14.634 -1.687 -33.287 1.00 49.69 278 ALA A O 1
ATOM 2191 N N . LEU A 1 279 ? -12.521 -2.000 -33.965 1.00 47.75 279 LEU A N 1
ATOM 2192 C CA . LEU A 1 279 ? -12.511 -0.874 -34.908 1.00 47.75 279 LEU A CA 1
ATOM 2193 C C . LEU A 1 279 ? -13.238 -1.185 -36.227 1.00 47.75 279 LEU A C 1
ATOM 2195 O O . LEU A 1 279 ? -13.752 -0.268 -36.863 1.00 47.75 279 LEU A O 1
ATOM 2199 N N . ARG A 1 280 ? -13.352 -2.462 -36.621 1.00 47.97 280 ARG A N 1
ATOM 2200 C CA . ARG A 1 280 ? -14.086 -2.880 -37.832 1.00 47.97 280 ARG A CA 1
ATOM 2201 C C . ARG A 1 280 ? -15.606 -2.939 -37.667 1.00 47.97 280 ARG A C 1
ATOM 2203 O O . ARG A 1 280 ? -16.297 -3.070 -38.665 1.00 47.97 280 ARG A O 1
ATOM 2210 N N . TYR A 1 281 ? -16.121 -2.823 -36.442 1.00 46.75 281 TYR A N 1
ATOM 2211 C CA . TYR A 1 281 ? -17.561 -2.835 -36.148 1.00 46.75 281 TYR A CA 1
ATOM 2212 C C . TYR A 1 281 ? -18.206 -1.437 -36.119 1.00 46.75 281 TYR A C 1
ATOM 2214 O O . TYR A 1 281 ? -19.351 -1.291 -35.692 1.00 46.75 281 TYR A O 1
ATOM 2222 N N . ARG A 1 282 ? -17.480 -0.396 -36.554 1.00 43.84 282 ARG A N 1
ATOM 2223 C CA . ARG A 1 282 ? -17.953 1.000 -36.583 1.00 43.84 282 ARG A CA 1
ATOM 2224 C C . ARG A 1 282 ? -18.173 1.584 -37.986 1.00 43.84 282 ARG A C 1
ATOM 2226 O O . ARG A 1 282 ? -18.268 2.804 -38.104 1.00 43.84 282 ARG A O 1
ATOM 2233 N N . HIS A 1 283 ? -18.292 0.738 -39.008 1.00 43.75 283 HIS A N 1
ATOM 2234 C CA . HIS A 1 283 ? -18.736 1.122 -40.351 1.00 43.75 283 HIS A CA 1
ATOM 2235 C C . HIS A 1 283 ? -19.779 0.148 -40.885 1.00 43.75 283 HIS A C 1
ATOM 2237 O O . HIS A 1 283 ? -19.564 -1.074 -40.726 1.00 43.75 283 HIS A O 1
#

Foldseek 3Di:
DDPDDQAAADDQLLFFPLLLLLLLLLLVLLLLCVVQPVVCNLVSLVLLLVSLVVLVVVLVVQVVDLPPQDALLSNQLSLLSNVLSLLSLVCDQVQDDPVPDDPSSVVSLVVVLVSLVVQLCSLVPVNPSYDHRPVNFAFFDDVDTDTSNPPVSVVSNVVSVVVNVVSVVVVVVVVVCVVPPPDDRRDDDVVSVVVVVVSSVVSVVSSVVSSCRNVVSCVVNNHPPRHDPPDPSS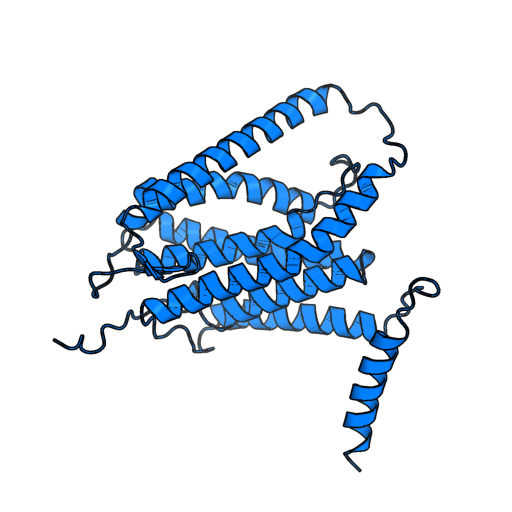NVSNCNSVVSSVVSVCCVQPNPPVPPDDDPVCPNVVVVCVVVVVVVVPD

Organism: NCBI:txid364733

Nearest PDB structures (foldseek):
  8xqr-assembly1_R  TM=1.991E-01  e=2.162E+00  Clostridium perfringens
  8xqp-assembly1_R  TM=2.001E-01  e=4.554E+00  Clostridium perfringens

pLDDT: mean 80.91, std 17.18, range [37.25, 97.25]